Protein AF-A0A2P4Q8H6-F1 (afdb_monomer)

Solvent-accessible surface area (backbone atoms only — not comparable to full-atom values): 17369 Å² total; per-residue (Å²): 132,84,88,77,56,78,89,78,46,58,66,68,58,53,53,51,51,52,51,51,51,52,52,49,70,74,60,66,74,81,54,64,56,89,94,41,76,57,46,73,72,44,48,52,48,40,50,50,55,51,53,52,56,74,70,46,90,78,65,93,65,69,85,70,58,66,68,51,48,52,54,28,54,53,50,51,51,49,53,51,50,52,52,49,52,50,55,49,52,52,50,51,50,48,58,34,64,76,65,51,64,81,81,74,60,64,70,63,55,50,51,52,55,51,52,53,50,52,54,51,51,52,51,52,51,54,48,51,55,51,50,51,52,51,47,37,53,53,33,48,52,52,49,51,55,41,40,44,71,45,43,50,46,27,71,71,42,93,52,99,66,33,57,87,50,72,64,52,50,53,51,26,52,50,50,33,51,55,51,44,70,70,72,46,67,91,46,76,51,40,54,52,50,55,48,48,41,61,65,54,52,47,49,53,52,51,52,49,52,55,49,50,53,52,52,53,54,52,50,53,52,53,52,51,53,49,53,53,50,52,51,51,50,52,54,49,52,53,50,52,51,53,51,51,53,50,52,52,52,56,49,52,54,48,53,51,52,50,52,52,50,51,51,53,50,53,51,52,51,51,53,53,50,51,52,53,49,52,53,50,51,51,51,50,51,52,50,51,51,52,50,51,50,48,50,52,51,52,52,51,53,51,65,74,68,60,76,92,77,134

Radius of gyration: 62.54 Å; Cα contacts (8 Å, |Δi|>4): 92; chains: 1; bounding box: 122×70×199 Å

Nearest PDB structures (foldseek):
  7aal-assembly1_B  TM=2.137E-01  e=7.427E+00  Homo sapiens

InterPro domains:
  IPR027417 P-loop containing nucleoside triphosphate hydrolase [G3DSA:3.40.50.300] (1-59)

Sequence (310 aa):
MEEVKNDELDEDFVNEVENAIKSIFSQLPIKYIGSSTMQGISFVKFLENTVERMNSSEVSSLLSIPSEYESVIQFVAQEAIKESIEKYKERMNALINEGGKLPILWKKSSNFTEQLGKEMCKFKEELAVRNSKELTIYNENIAKELWIEYVEIGLYSNENNSFKNAEDLQYALKLFESNYNKSMKESPEADKIITSYKTNQYSAAIDYMARLGRINKELAKTMYTREVAHRKQLEASAREEALRIEIELWSREREEYEKNIEIKTLELQANIRQQKQLHHEEEKGSNKIKENLWVCIKNHIRKILSPCKH

Foldseek 3Di:
DDDDDPVNDDPVVSVVVVVVVVVCVVCVDFDDLVPHGQDPQLVVQLVVVVVVVVPDPPDDDPPPSVVSSVSSVVVVVVVVVVVVVVVVVVVVVVVCVVVDHDDDDPVSVVVVVVVVVVVVVVVVVVVVVVVLVVLLVQLLVLLVVLCVVQPVCQLPPPDPSHDPDPVSNVVSVVSSVVSSVVRHDDDPSNVVNVVCCVVPVSVVSVVSRVVVVVVVVVVVVVVVVVVVVVVVVVVVVVVVVVVVVVVVVVVVVVVVVVVVVVVVVVVVVVVVVVVVVVVVVVVVVVVVVVVVVVVVVVVVVVVVPDDDDD

pLDDT: mean 83.94, std 11.45, range [42.78, 97.25]

Organism: Rhizophagus irregularis (strain DAOM 181602 / DAOM 197198 / MUCL 43194) (NCBI:txid747089)

Mean predicted aligned error: 16.34 Å

Secondary structure (DSSP, 8-state):
-----GGGS-HHHHHHHHHHHHHHHHT-PPPEETTEE--HHHHHHHHHHHHHHHT-SS------SHHHHHHHHHHHHHHHHHHHHHHHHHHHHHHHHHT-SSPPPHHHHHHHHHHHHHHHHHHHHHHHHHHHHHHHHHHHHHHHHHHIIIIIHHHH-SSTTS--SHHHHHHHHHHHHHHHHHHS--SHHHHHHHHHIIIIIHHHHHHHHHHHHHHHHHHHHHHHHHHHHHHHHHHHHHHHHHHHHHHHHHHHHHHHHHHHHHHHHHHHHHHHHHHHHHHHHHHHHHHHHHHHHHHHHHHHHHHHSPPP--

Structure (mmCIF, N/CA/C/O backbone):
data_AF-A0A2P4Q8H6-F1
#
_entry.id   AF-A0A2P4Q8H6-F1
#
loop_
_atom_site.group_PDB
_atom_site.id
_atom_site.type_symbol
_atom_site.label_atom_id
_atom_site.label_alt_id
_atom_site.label_comp_id
_atom_site.label_asym_id
_atom_site.label_entity_id
_atom_site.label_seq_id
_atom_site.pdbx_PDB_ins_code
_atom_site.Cartn_x
_atom_site.Cartn_y
_atom_site.Cartn_z
_atom_site.occupancy
_atom_site.B_iso_or_equiv
_atom_site.auth_seq_id
_atom_site.auth_comp_id
_atom_site.auth_asym_id
_atom_site.auth_atom_id
_atom_site.pdbx_PDB_model_num
ATOM 1 N N . MET A 1 1 ? -10.685 49.144 37.163 1.00 54.31 1 MET A N 1
ATOM 2 C CA . MET A 1 1 ? -10.764 49.592 35.761 1.00 54.31 1 MET A CA 1
ATOM 3 C C . MET A 1 1 ? -12.047 50.370 35.642 1.00 54.31 1 MET A C 1
ATOM 5 O O . MET A 1 1 ? -13.057 49.873 36.126 1.00 54.31 1 MET A O 1
ATOM 9 N N . GLU A 1 2 ? -11.981 51.588 35.121 1.00 62.38 2 GLU A N 1
ATOM 10 C CA . GLU A 1 2 ? -13.184 52.341 34.771 1.00 62.38 2 GLU A CA 1
ATOM 11 C C . GLU A 1 2 ? -13.816 51.700 33.533 1.00 62.38 2 GLU A C 1
ATOM 13 O O . GLU A 1 2 ? -13.110 51.241 32.634 1.00 62.38 2 GLU A O 1
ATOM 18 N N . GLU A 1 3 ? -15.138 51.586 33.547 1.00 78.19 3 GLU A N 1
ATOM 19 C CA . GLU A 1 3 ? -15.920 51.044 32.443 1.00 78.19 3 GLU A CA 1
ATOM 20 C C . GLU A 1 3 ? -16.048 52.138 31.378 1.00 78.19 3 GLU A C 1
ATOM 22 O O . GLU A 1 3 ? -16.712 53.147 31.606 1.00 78.19 3 GLU A O 1
ATOM 27 N N . VAL A 1 4 ? -15.360 51.964 30.250 1.00 82.12 4 VAL A N 1
ATOM 28 C CA . VAL A 1 4 ? -15.461 52.858 29.088 1.00 82.12 4 VAL A CA 1
ATOM 29 C C . VAL A 1 4 ? -16.607 52.365 28.221 1.00 82.12 4 VAL A C 1
ATOM 31 O O . VAL A 1 4 ? -16.696 51.167 27.937 1.00 82.12 4 VAL A O 1
ATOM 34 N N . LYS A 1 5 ? -17.497 53.270 27.816 1.00 86.06 5 LYS A N 1
ATOM 35 C CA . LYS A 1 5 ? -18.637 52.892 26.980 1.00 86.06 5 LYS A CA 1
ATOM 36 C C . LYS A 1 5 ? -18.230 52.807 25.510 1.00 86.06 5 LYS A C 1
ATOM 38 O O . LYS A 1 5 ? -17.332 53.509 25.061 1.00 86.06 5 LYS A O 1
ATOM 43 N N . ASN A 1 6 ? -18.915 51.964 24.739 1.00 80.50 6 ASN A N 1
ATOM 44 C CA . ASN A 1 6 ? -18.592 51.755 23.323 1.00 80.50 6 ASN A CA 1
ATOM 45 C C . ASN A 1 6 ? -18.702 53.035 22.472 1.00 80.50 6 ASN A C 1
ATOM 47 O O . ASN A 1 6 ? -18.000 53.144 21.476 1.00 80.50 6 ASN A O 1
ATOM 51 N N . ASP A 1 7 ? -19.555 53.991 22.852 1.00 84.50 7 ASP A N 1
ATOM 52 C CA . ASP A 1 7 ? -19.716 55.301 22.199 1.00 84.50 7 ASP A CA 1
ATOM 53 C C . ASP A 1 7 ? -18.570 56.284 22.492 1.00 84.50 7 ASP A C 1
ATOM 55 O O . ASP A 1 7 ? -18.466 57.326 21.848 1.00 84.50 7 ASP A O 1
ATOM 59 N N . GLU A 1 8 ? -17.697 55.944 23.440 1.00 88.19 8 GLU A N 1
ATOM 60 C CA . GLU A 1 8 ? -16.480 56.688 23.777 1.00 88.19 8 GLU A CA 1
ATOM 61 C C . GLU A 1 8 ? -15.233 56.091 23.093 1.00 88.19 8 GLU A C 1
ATOM 63 O O . GLU A 1 8 ? -14.131 56.628 23.233 1.00 88.19 8 GLU A O 1
ATOM 68 N N . LEU A 1 9 ? -15.395 54.983 22.358 1.00 88.44 9 LEU A N 1
ATOM 69 C CA . LEU A 1 9 ? -14.341 54.315 21.597 1.00 88.44 9 LEU A CA 1
ATOM 70 C C . LEU A 1 9 ? -14.375 54.733 20.124 1.00 88.44 9 LEU A C 1
ATOM 72 O O . LEU A 1 9 ? -15.406 55.131 19.587 1.00 88.44 9 LEU A O 1
ATOM 76 N N . ASP A 1 10 ? -13.224 54.618 19.468 1.00 93.56 10 ASP A N 1
ATOM 77 C CA . ASP A 1 10 ? -13.098 54.847 18.032 1.00 93.56 10 ASP A CA 1
ATOM 78 C C . ASP A 1 10 ? -14.002 53.884 17.238 1.00 93.56 10 ASP A C 1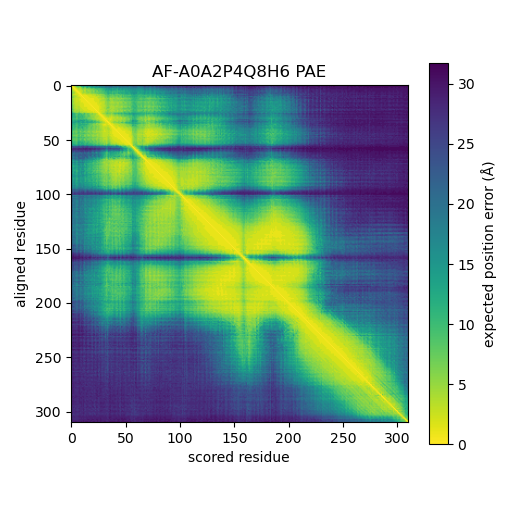
ATOM 80 O O . ASP A 1 10 ? -14.030 52.678 17.496 1.00 93.56 10 ASP A O 1
ATOM 84 N N . GLU A 1 11 ? -14.767 54.426 16.289 1.00 91.94 11 GLU A N 1
ATOM 85 C CA . GLU A 1 11 ? -15.770 53.667 15.535 1.00 91.94 11 GLU A CA 1
ATOM 86 C C . GLU A 1 11 ? -15.125 52.570 14.677 1.00 91.94 11 GLU A C 1
ATOM 88 O O . GLU A 1 11 ? -15.653 51.456 14.601 1.00 91.94 11 GLU A O 1
ATOM 93 N N . ASP A 1 12 ? -13.957 52.843 14.087 1.00 93.38 12 ASP A N 1
ATOM 94 C CA . ASP A 1 12 ? -13.220 51.855 13.299 1.00 93.38 12 ASP A CA 1
ATOM 95 C C . ASP A 1 12 ? -12.713 50.719 14.199 1.00 93.38 12 ASP A C 1
ATOM 97 O O . ASP A 1 12 ? -12.856 49.547 13.843 1.00 93.38 12 ASP A O 1
ATOM 101 N N . PHE A 1 13 ? -12.228 51.032 15.407 1.00 93.69 13 PHE A N 1
ATOM 102 C CA . PHE A 1 13 ? -11.865 50.024 16.410 1.00 93.69 13 PHE A CA 1
ATOM 103 C C . PHE A 1 13 ? -13.057 49.148 16.822 1.00 93.69 13 PHE A C 1
ATOM 105 O O . PHE A 1 13 ? -12.939 47.920 16.852 1.00 93.69 13 PHE A O 1
ATOM 112 N N . VAL A 1 14 ? -14.215 49.747 17.126 1.00 93.94 14 VAL A N 1
ATOM 113 C CA . VAL A 1 14 ? -15.426 48.994 17.503 1.00 93.94 14 VAL A CA 1
ATOM 114 C C . VAL A 1 14 ? -15.858 48.069 16.364 1.00 93.94 14 VAL A C 1
ATOM 116 O O . VAL A 1 14 ? -16.110 46.885 16.602 1.00 93.94 14 VAL A O 1
ATOM 119 N N . ASN A 1 15 ? -15.870 48.572 15.128 1.00 94.00 15 ASN A N 1
ATOM 120 C CA . ASN A 1 15 ? -16.211 47.789 13.943 1.00 94.00 15 ASN A CA 1
ATOM 121 C C . ASN A 1 15 ? -15.216 46.643 13.695 1.00 94.00 15 ASN A C 1
ATOM 123 O O . ASN A 1 15 ? -15.627 45.527 13.365 1.00 94.00 15 ASN A O 1
ATOM 127 N N . GLU A 1 16 ? -13.912 46.875 13.859 1.00 95.56 16 GLU A N 1
ATOM 128 C CA . GLU A 1 16 ? -12.884 45.844 13.690 1.00 95.56 16 GLU A CA 1
ATOM 129 C C . GLU A 1 16 ? -13.014 44.741 14.747 1.00 95.56 16 GLU A C 1
ATOM 131 O O . GLU A 1 16 ? -13.022 43.555 14.406 1.00 95.56 16 GLU A O 1
ATOM 136 N N . VAL A 1 17 ? -13.200 45.114 16.017 1.00 94.25 17 VAL A N 1
ATOM 137 C CA . VAL A 1 17 ? -13.412 44.161 17.114 1.00 94.25 17 VAL A CA 1
ATOM 138 C C . VAL A 1 17 ? -14.701 43.369 16.907 1.00 94.25 17 VAL A C 1
ATOM 140 O O . VAL A 1 17 ? -14.695 42.145 17.052 1.00 94.25 17 VAL A O 1
ATOM 143 N N . GLU A 1 18 ? -15.799 44.022 16.521 1.00 94.75 18 GLU A N 1
ATOM 144 C CA . GLU A 1 18 ? -17.066 43.343 16.241 1.00 94.75 18 GLU A CA 1
ATOM 145 C C . GLU A 1 18 ? -16.914 42.330 15.097 1.00 94.75 18 GLU A C 1
ATOM 147 O O . GLU A 1 18 ? -17.362 41.183 15.209 1.00 94.75 18 GLU A O 1
ATOM 152 N N . ASN A 1 19 ? -16.233 42.716 14.016 1.00 94.62 19 ASN A N 1
ATOM 153 C CA . ASN A 1 19 ? -15.959 41.830 12.888 1.00 94.62 19 ASN A CA 1
ATOM 154 C C . ASN A 1 19 ? -15.041 40.664 13.278 1.00 94.62 19 ASN A C 1
ATOM 156 O O . ASN A 1 19 ? -15.303 39.525 12.882 1.00 94.62 19 ASN A O 1
ATOM 160 N N . ALA A 1 20 ? -14.011 40.907 14.090 1.00 93.62 20 ALA A N 1
ATOM 161 C CA . ALA A 1 20 ? -13.124 39.865 14.598 1.00 93.62 20 ALA A CA 1
ATOM 162 C C . ALA A 1 20 ? -13.879 38.858 15.481 1.00 93.62 20 ALA A C 1
ATOM 164 O O . ALA A 1 20 ? -13.743 37.648 15.294 1.00 93.62 20 ALA A O 1
ATOM 165 N N . ILE A 1 21 ? -14.735 39.337 16.389 1.00 93.88 21 ILE A N 1
ATOM 166 C CA . ILE A 1 21 ? -15.590 38.494 17.234 1.00 93.88 21 ILE A CA 1
ATOM 167 C C . ILE A 1 21 ? -16.529 37.656 16.362 1.00 93.88 21 ILE A C 1
ATOM 169 O O . ILE A 1 21 ? -16.551 36.431 16.494 1.00 93.88 21 ILE A O 1
ATOM 173 N N . LYS A 1 22 ? -17.260 38.277 15.426 1.00 94.56 22 LYS A N 1
ATOM 174 C CA . LYS A 1 22 ? -18.143 37.555 14.492 1.00 94.56 22 LYS A CA 1
ATOM 175 C C . LYS A 1 22 ? -17.381 36.487 13.712 1.00 94.56 22 LYS A C 1
ATOM 177 O O . LYS A 1 22 ? -17.866 35.364 13.597 1.00 94.56 22 LYS A O 1
ATOM 182 N N . SER A 1 23 ? -16.183 36.815 13.231 1.00 92.00 23 SER A N 1
ATOM 183 C CA . SER A 1 23 ? -15.308 35.881 12.523 1.00 92.00 23 SER A CA 1
ATOM 184 C C . SER A 1 23 ? -14.960 34.668 13.394 1.00 92.00 23 SER A C 1
ATOM 186 O O . SER A 1 23 ? -15.232 33.535 12.994 1.00 92.00 23 SER A O 1
ATOM 188 N N . ILE A 1 24 ? -14.489 34.887 14.628 1.00 90.19 24 ILE A N 1
ATOM 189 C CA . ILE A 1 24 ? -14.156 33.812 15.577 1.00 90.19 24 ILE A CA 1
ATOM 190 C C . ILE A 1 24 ? -15.379 32.934 15.863 1.00 90.19 24 ILE A C 1
ATOM 192 O O . ILE A 1 24 ? -15.302 31.715 15.719 1.00 90.19 24 ILE A O 1
ATOM 196 N N . PHE A 1 25 ? -16.519 33.534 16.224 1.00 90.31 25 PHE A N 1
ATOM 197 C CA . PHE A 1 25 ? -17.734 32.786 16.563 1.00 90.31 25 PHE A CA 1
ATOM 198 C C . PHE A 1 25 ? -18.336 32.041 15.365 1.00 90.31 25 PHE A C 1
ATOM 200 O O . PHE A 1 25 ? -18.935 30.983 15.554 1.00 90.31 25 PHE A O 1
ATOM 207 N N . SER A 1 26 ? -18.141 32.537 14.138 1.00 90.88 26 SER A N 1
ATOM 208 C CA . SER A 1 26 ? -18.594 31.856 12.918 1.00 90.88 26 SER A CA 1
ATOM 209 C C . SER A 1 26 ? -17.797 30.588 12.589 1.00 90.88 26 SER A C 1
ATOM 211 O O . SER A 1 26 ? -18.297 29.729 11.865 1.00 90.88 26 SER A O 1
ATOM 213 N N . GLN A 1 27 ? -16.579 30.453 13.126 1.00 83.69 27 GLN A N 1
ATOM 214 C CA . GLN A 1 27 ? -15.647 29.372 12.792 1.00 83.69 27 GLN A CA 1
ATOM 215 C C . GLN A 1 27 ? -15.090 28.636 14.014 1.00 83.69 27 GLN A C 1
ATOM 217 O O . GLN A 1 27 ? -14.063 27.979 13.880 1.00 83.69 27 GLN A O 1
ATOM 222 N N . LEU A 1 28 ? -15.737 28.720 15.185 1.00 82.19 28 LEU A N 1
ATOM 223 C CA . LEU A 1 28 ? -15.250 28.121 16.435 1.00 82.19 28 LEU A CA 1
ATOM 224 C C . LEU A 1 28 ? -14.861 26.645 16.233 1.00 82.19 28 LEU A C 1
ATOM 226 O O . LEU A 1 28 ? -15.740 25.778 16.151 1.00 82.19 28 LEU A O 1
ATOM 230 N N . PRO A 1 29 ? -13.555 26.331 16.151 1.00 80.06 29 PRO A N 1
ATOM 231 C CA . PRO A 1 29 ? -13.132 24.976 15.888 1.00 80.06 29 PRO A CA 1
ATOM 232 C C . PRO A 1 29 ? -13.382 24.159 17.149 1.00 80.06 29 PRO A C 1
ATOM 234 O O . PRO A 1 29 ? -12.934 24.506 18.245 1.00 80.06 29 PRO A O 1
ATOM 237 N N . ILE A 1 30 ? -14.101 23.051 16.995 1.00 81.00 30 ILE A N 1
ATOM 238 C CA . ILE A 1 30 ? -14.268 22.088 18.079 1.00 81.00 30 ILE A CA 1
ATOM 239 C C . ILE A 1 30 ? -12.875 21.584 18.474 1.00 81.00 30 ILE A C 1
ATOM 241 O O . ILE A 1 30 ? -12.044 21.276 17.617 1.00 81.00 30 ILE A O 1
ATOM 245 N N . LYS A 1 31 ? -12.597 21.509 19.778 1.00 81.25 31 LYS A N 1
ATOM 246 C CA . LYS A 1 31 ? -11.337 20.947 20.266 1.00 81.25 31 LYS A CA 1
ATOM 247 C C . LYS A 1 31 ? -11.430 19.425 20.271 1.00 81.25 31 LYS A C 1
ATOM 249 O O . LYS A 1 31 ? -12.427 18.868 20.726 1.00 81.25 31 LYS A O 1
ATOM 254 N N . TYR A 1 32 ? -10.380 18.757 19.805 1.00 75.19 32 TYR A N 1
ATOM 255 C CA . TYR A 1 32 ? -10.317 17.298 19.733 1.00 75.19 32 TYR A CA 1
ATOM 256 C C . TYR A 1 32 ? -9.130 16.742 20.524 1.00 75.19 32 TYR A C 1
ATOM 258 O O . TYR A 1 32 ? -8.097 17.401 20.668 1.00 75.19 32 TYR A O 1
ATOM 266 N N . ILE A 1 33 ? -9.303 15.517 21.019 1.00 68.88 33 ILE A N 1
ATOM 267 C CA . ILE A 1 33 ? -8.259 14.613 21.502 1.00 68.88 33 ILE A CA 1
ATOM 268 C C . ILE A 1 33 ? -8.252 13.409 20.564 1.00 68.88 33 ILE A C 1
ATOM 270 O O . ILE A 1 33 ? -9.182 12.600 20.586 1.00 68.88 33 ILE A O 1
ATOM 274 N N . GLY A 1 34 ? -7.235 13.300 19.709 1.00 66.38 34 GLY A N 1
ATOM 275 C CA . GLY A 1 34 ? -7.258 12.320 18.622 1.00 66.38 34 GLY A CA 1
ATOM 276 C C . GLY A 1 34 ? -8.483 12.536 17.725 1.00 66.38 34 GLY A C 1
ATOM 277 O O . GLY A 1 34 ? -8.672 13.627 17.196 1.00 66.38 34 GLY A O 1
ATOM 278 N N . SER A 1 35 ? -9.330 11.514 17.584 1.00 60.44 35 SER A N 1
ATOM 279 C CA . SER A 1 35 ? -10.584 11.568 16.815 1.00 60.44 35 SER A CA 1
ATOM 280 C C . SER A 1 35 ? -11.823 11.947 17.641 1.00 60.44 35 SER A C 1
ATOM 282 O O . SER A 1 35 ? -12.918 12.048 17.089 1.00 60.44 35 SER A O 1
ATOM 284 N N . SER A 1 36 ? -11.680 12.168 18.951 1.00 63.72 36 SER A N 1
ATOM 285 C CA . SER A 1 36 ? -12.801 12.425 19.860 1.00 63.72 36 SER A CA 1
ATOM 286 C C . SER A 1 36 ? -12.910 13.900 20.221 1.00 63.72 36 SER A C 1
ATOM 288 O O . SER A 1 36 ? -11.913 14.559 20.512 1.00 63.72 36 SER A O 1
ATOM 290 N N . THR A 1 37 ? -14.132 14.428 20.248 1.00 76.44 37 THR A N 1
ATOM 291 C CA . THR A 1 37 ? -14.398 15.788 20.726 1.00 76.44 37 THR A CA 1
ATOM 292 C C . THR A 1 37 ? -14.070 15.916 22.213 1.00 76.44 37 THR A C 1
ATOM 294 O O . THR A 1 37 ? -14.524 15.118 23.033 1.00 76.44 37 THR A O 1
ATOM 297 N N . MET A 1 38 ? -13.305 16.945 22.568 1.00 81.38 38 MET A N 1
ATOM 298 C CA . MET A 1 38 ? -12.945 17.263 23.944 1.00 81.38 38 MET A CA 1
ATOM 299 C C . MET A 1 38 ? -14.127 17.947 24.640 1.00 81.38 38 MET A C 1
ATOM 301 O O . MET A 1 38 ? -14.495 19.076 24.320 1.00 81.38 38 MET A O 1
ATOM 305 N N . GLN A 1 39 ? -14.731 17.253 25.59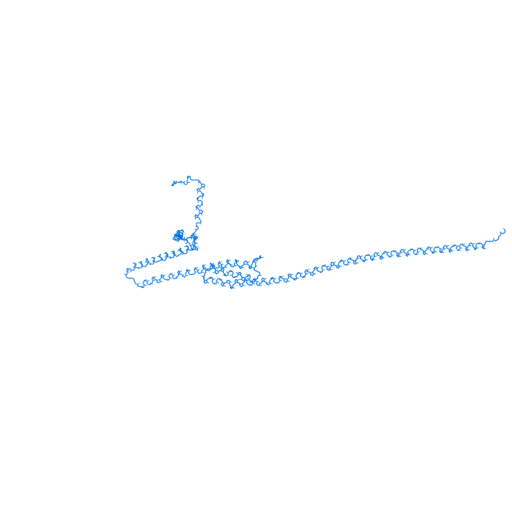9 1.00 83.69 39 GLN A N 1
ATOM 306 C CA . GLN A 1 39 ? -15.774 17.793 26.473 1.00 83.69 39 GLN A CA 1
ATOM 307 C C . GLN A 1 39 ? -15.169 18.538 27.672 1.00 83.69 39 GLN A C 1
ATOM 309 O O . GLN A 1 39 ? -14.009 18.314 28.022 1.00 83.69 39 GLN A O 1
ATOM 314 N N . GLY A 1 40 ? -15.960 19.372 28.358 1.00 85.81 40 GLY A N 1
ATOM 315 C CA . GLY A 1 40 ? -15.491 20.168 29.503 1.00 85.81 40 GLY A CA 1
ATOM 316 C C . GLY A 1 40 ? -14.780 19.339 30.581 1.00 85.81 40 GLY A C 1
ATOM 317 O O . GLY A 1 40 ? -13.688 19.701 31.004 1.00 85.81 40 GLY A O 1
ATOM 318 N N . ILE A 1 41 ? -15.327 18.172 30.939 1.00 83.00 41 ILE A N 1
ATOM 319 C CA . ILE A 1 41 ? -14.720 17.262 31.926 1.00 83.00 41 ILE A CA 1
ATOM 320 C C . ILE A 1 41 ? -13.358 16.712 31.469 1.00 83.00 41 ILE A C 1
ATOM 322 O O . ILE A 1 41 ? -12.410 16.650 32.248 1.00 83.00 41 ILE A O 1
ATOM 326 N N . SER A 1 42 ? -13.228 16.387 30.180 1.00 83.38 42 SER A N 1
ATOM 327 C CA . SER A 1 42 ? -11.966 15.922 29.597 1.00 83.38 42 SER A CA 1
ATOM 328 C C . SER A 1 42 ? -10.924 17.042 29.499 1.00 83.38 42 SER A C 1
ATOM 330 O O . SER A 1 42 ? -9.738 16.795 29.697 1.00 83.38 42 SER A O 1
ATOM 332 N N . PHE A 1 43 ? -11.363 18.283 29.262 1.00 86.56 43 PHE A N 1
ATOM 333 C CA . PHE A 1 43 ? -10.490 19.454 29.230 1.00 86.56 43 PHE A CA 1
ATOM 334 C C . PHE A 1 43 ? -9.958 19.810 30.621 1.00 86.56 43 PHE A C 1
ATOM 336 O O . PHE A 1 43 ? -8.766 20.065 30.761 1.00 86.56 43 PHE A O 1
ATOM 343 N N . VAL A 1 44 ? -10.806 19.765 31.655 1.00 88.12 44 VAL A N 1
ATOM 344 C CA . VAL A 1 44 ? -10.373 19.971 33.047 1.00 88.12 44 VAL A CA 1
ATOM 345 C C . VAL A 1 44 ? -9.295 18.957 33.414 1.00 88.12 44 VAL A C 1
ATOM 347 O O . VAL A 1 44 ? -8.218 19.354 33.851 1.00 88.12 44 VAL A O 1
ATOM 350 N N . LYS A 1 45 ? -9.523 17.667 33.131 1.00 87.25 45 LYS A N 1
ATOM 351 C CA . LYS A 1 45 ? -8.520 16.638 33.423 1.00 87.25 45 LYS A CA 1
ATOM 352 C C . LYS A 1 45 ? -7.217 16.840 32.645 1.00 87.25 45 LYS A C 1
ATOM 354 O O . LYS A 1 45 ? -6.129 16.634 33.178 1.00 87.25 45 LYS A O 1
ATOM 359 N N . PHE A 1 46 ? -7.315 17.266 31.388 1.00 85.62 46 PHE A N 1
ATOM 360 C CA . PHE A 1 46 ? -6.147 17.608 30.581 1.00 85.62 46 PHE A CA 1
ATOM 361 C C . PHE A 1 46 ? -5.329 18.749 31.210 1.00 85.62 46 PHE A C 1
ATOM 363 O O . PHE A 1 46 ? -4.101 18.654 31.283 1.00 85.62 46 PHE A O 1
ATOM 370 N N . LEU A 1 47 ? -5.994 19.807 31.689 1.00 87.25 47 LEU A N 1
ATOM 371 C CA . LEU A 1 47 ? -5.340 20.931 32.363 1.00 87.25 47 LEU A CA 1
ATOM 372 C C . LEU A 1 47 ? -4.687 20.508 33.679 1.00 87.25 47 LEU A C 1
ATOM 374 O O . LEU A 1 47 ? -3.536 20.868 33.908 1.00 87.25 47 LEU A O 1
ATOM 378 N N . GLU A 1 48 ? -5.373 19.715 34.504 1.00 87.38 48 GLU A N 1
ATOM 379 C CA . GLU A 1 48 ? -4.814 19.171 35.749 1.00 87.38 48 GLU A CA 1
ATOM 380 C C . GLU A 1 48 ? -3.512 18.412 35.484 1.00 87.38 48 GLU A C 1
ATOM 382 O O . GLU A 1 48 ? -2.474 18.755 36.043 1.00 87.38 48 GLU A O 1
ATOM 387 N N . ASN A 1 49 ? -3.538 17.454 34.551 1.00 83.88 49 ASN A N 1
ATOM 388 C CA . ASN A 1 49 ? -2.364 16.655 34.197 1.00 83.88 49 ASN A CA 1
ATOM 389 C C . ASN A 1 49 ? -1.207 17.528 33.675 1.00 83.88 49 ASN A C 1
ATOM 391 O O . ASN A 1 49 ? -0.039 17.276 33.974 1.00 83.88 49 ASN A O 1
ATOM 395 N N . THR A 1 50 ? -1.534 18.556 32.885 1.00 81.94 50 THR A N 1
ATOM 396 C CA . THR A 1 50 ? -0.561 19.510 32.334 1.00 81.94 50 THR A CA 1
ATOM 397 C C . THR A 1 50 ? 0.115 20.300 33.456 1.00 81.94 50 THR A C 1
ATOM 399 O O . THR A 1 50 ? 1.343 20.370 33.510 1.00 81.94 50 THR A O 1
ATOM 402 N N . VAL A 1 51 ? -0.676 20.861 34.373 1.00 84.44 51 VAL A N 1
ATOM 403 C CA . VAL A 1 51 ? -0.188 21.676 35.494 1.00 84.44 51 VAL A CA 1
ATOM 404 C C . VAL A 1 51 ? 0.601 20.830 36.495 1.00 84.44 51 VAL A C 1
ATOM 406 O O . VAL A 1 51 ? 1.659 21.260 36.949 1.00 84.44 51 VAL A O 1
ATOM 409 N N . GLU A 1 52 ? 0.142 19.620 36.820 1.00 83.25 52 GLU A N 1
ATOM 410 C CA . GLU A 1 52 ? 0.868 18.686 37.692 1.00 83.25 52 GLU A CA 1
ATOM 411 C C . GLU A 1 52 ? 2.255 18.362 37.135 1.00 83.25 52 GLU A C 1
ATOM 413 O O . GLU A 1 52 ? 3.249 18.427 37.859 1.00 83.25 52 GLU A O 1
ATOM 418 N N . ARG A 1 53 ? 2.343 18.079 35.829 1.00 76.88 53 ARG A N 1
ATOM 419 C CA . ARG A 1 53 ? 3.612 17.763 35.170 1.00 76.88 53 ARG A CA 1
ATOM 420 C C . ARG A 1 53 ? 4.559 18.958 35.138 1.00 76.88 53 ARG A C 1
ATOM 422 O O . ARG A 1 53 ? 5.732 18.793 35.463 1.00 76.88 53 ARG A O 1
ATOM 429 N N . MET A 1 54 ? 4.051 20.153 34.822 1.00 79.31 54 MET A N 1
ATOM 430 C CA . MET A 1 54 ? 4.831 21.399 34.883 1.00 79.31 54 MET A CA 1
ATOM 431 C C . MET A 1 54 ? 5.427 21.653 36.274 1.00 79.31 54 MET A C 1
ATOM 433 O O . MET A 1 54 ? 6.504 22.233 36.376 1.00 79.31 54 MET A O 1
ATOM 437 N N . ASN A 1 55 ? 4.742 21.211 37.331 1.00 81.69 55 ASN A N 1
ATOM 438 C CA . ASN A 1 55 ? 5.166 21.397 38.717 1.00 81.69 55 ASN A CA 1
ATOM 439 C C . ASN A 1 55 ? 5.987 20.221 39.285 1.00 81.69 55 ASN A C 1
ATOM 441 O O . ASN A 1 55 ? 6.412 20.284 40.439 1.00 81.69 55 ASN A O 1
ATOM 445 N N . SER A 1 56 ? 6.221 19.152 38.517 1.00 75.56 56 SER A N 1
ATOM 446 C CA . SER A 1 56 ? 7.018 18.003 38.965 1.00 75.56 56 SER A CA 1
ATOM 447 C C . SER A 1 56 ? 8.527 18.261 38.811 1.00 75.56 56 SER A C 1
ATOM 449 O O . SER A 1 56 ? 8.988 18.786 37.801 1.00 75.56 56 SER A O 1
ATOM 451 N N . SER A 1 57 ? 9.318 17.922 39.838 1.00 61.00 57 SER A N 1
ATOM 452 C CA . SER A 1 57 ? 10.760 18.230 39.917 1.00 61.00 57 SER A CA 1
ATOM 453 C C . SER A 1 57 ? 11.653 17.345 39.038 1.00 61.00 57 SER A C 1
ATOM 455 O O . SER A 1 57 ? 12.858 17.584 38.945 1.00 61.00 57 SER A O 1
ATOM 457 N N . GLU A 1 58 ? 11.095 16.317 38.401 1.00 60.25 58 GLU A N 1
ATOM 458 C CA . GLU A 1 58 ? 11.805 15.482 37.434 1.00 60.25 58 GLU A CA 1
ATOM 459 C C . GLU A 1 58 ? 11.790 16.150 36.054 1.00 60.25 58 GLU A C 1
ATOM 461 O O . GLU A 1 58 ? 10.917 15.916 35.228 1.00 60.25 58 GLU A O 1
ATOM 466 N N . VAL A 1 59 ? 12.791 17.013 35.849 1.00 52.78 59 VAL A N 1
ATOM 467 C CA . VAL A 1 59 ? 13.404 17.390 34.565 1.00 52.78 59 VAL A CA 1
ATOM 468 C C . VAL A 1 59 ? 12.425 17.525 33.400 1.00 52.78 59 VAL A C 1
ATOM 470 O O . VAL A 1 59 ? 12.146 16.528 32.749 1.00 52.78 59 VAL A O 1
ATOM 473 N N . SER A 1 60 ? 12.038 18.767 33.071 1.00 51.78 60 SER A N 1
ATOM 474 C CA . SER A 1 60 ? 12.006 19.348 31.707 1.00 51.78 60 SER A CA 1
ATOM 475 C C . SER A 1 60 ? 11.608 18.417 30.543 1.00 51.78 60 SER A C 1
ATOM 477 O O . SER A 1 60 ? 12.093 18.573 29.418 1.00 51.78 60 SER A O 1
ATOM 479 N N . SER A 1 61 ? 10.745 17.440 30.786 1.00 54.72 61 SER A N 1
ATOM 480 C CA . SER A 1 61 ? 10.219 16.565 29.763 1.00 54.72 61 SER A CA 1
ATOM 481 C C . SER A 1 61 ? 9.131 17.385 29.106 1.00 54.72 61 SER A C 1
ATOM 483 O O . SER A 1 61 ? 8.155 17.787 29.739 1.00 54.72 61 SER A O 1
ATOM 485 N N . LEU A 1 62 ? 9.392 17.753 27.853 1.00 60.19 62 LEU A N 1
ATOM 486 C CA . LEU A 1 62 ? 8.425 18.380 26.964 1.00 60.19 62 LEU A CA 1
ATOM 487 C C . LEU A 1 62 ? 7.052 17.759 27.234 1.00 60.19 62 LEU A C 1
ATOM 489 O O . LEU A 1 62 ? 6.942 16.531 27.218 1.00 60.19 62 LEU A O 1
ATOM 493 N N . LEU A 1 63 ? 6.046 18.598 27.520 1.00 61.50 63 LEU A N 1
ATOM 494 C CA . LEU A 1 63 ? 4.647 18.172 27.611 1.00 61.50 63 LEU A CA 1
ATOM 495 C C . LEU A 1 63 ? 4.392 17.191 26.481 1.00 61.50 63 LEU A C 1
ATOM 497 O O . LEU A 1 63 ? 4.548 17.548 25.310 1.00 61.50 63 LEU A O 1
ATOM 501 N N . SER A 1 64 ? 4.102 15.942 26.832 1.00 60.56 64 SER A N 1
ATOM 502 C CA . SER A 1 64 ? 4.137 14.910 25.820 1.00 60.56 64 SER A CA 1
ATOM 503 C C . SER A 1 64 ? 2.945 15.045 24.905 1.00 60.56 64 SER A C 1
ATOM 505 O O . SER A 1 64 ? 3.172 14.832 23.749 1.00 60.56 64 SER A O 1
ATOM 507 N N . ILE A 1 65 ? 1.755 15.482 25.295 1.00 63.56 65 ILE A N 1
ATOM 508 C CA . ILE A 1 65 ? 0.509 15.413 24.509 1.00 63.56 65 ILE A CA 1
ATOM 509 C C . ILE A 1 65 ? -0.072 13.974 24.425 1.00 63.56 65 ILE A C 1
ATOM 511 O O . ILE A 1 65 ? -1.123 13.783 25.041 1.00 63.56 65 ILE A O 1
ATOM 515 N N . PRO A 1 66 ? 0.516 12.925 23.788 1.00 60.72 66 PRO A N 1
ATOM 516 C CA . PRO A 1 66 ? -0.074 11.582 23.803 1.00 60.72 66 PRO A CA 1
ATOM 517 C C . PRO A 1 66 ? -0.253 10.960 25.192 1.00 60.72 66 PRO A C 1
ATOM 519 O O . PRO A 1 66 ? -1.287 10.342 25.436 1.00 60.72 66 PRO A O 1
ATOM 522 N N . SER A 1 67 ? 0.696 11.127 26.122 1.00 62.94 67 SER A N 1
ATOM 523 C CA . SER A 1 67 ? 0.560 10.526 27.464 1.00 62.94 67 SER A CA 1
ATOM 524 C C . SER A 1 67 ? -0.553 11.176 28.298 1.00 62.94 67 SER A C 1
ATOM 526 O O . SER A 1 67 ? -1.229 10.523 29.090 1.00 62.94 67 SER A O 1
ATOM 528 N N . GLU A 1 68 ? -0.765 12.474 28.095 1.00 66.75 68 GLU A N 1
ATOM 529 C CA . GLU A 1 68 ? -1.786 13.272 28.757 1.00 66.75 68 GLU A CA 1
ATOM 530 C C . GLU A 1 68 ? -3.165 12.895 28.218 1.00 66.75 68 GLU A C 1
ATOM 532 O O . GLU A 1 68 ? -4.122 12.813 28.986 1.00 66.75 68 GLU A O 1
ATOM 537 N N . TYR A 1 69 ? -3.257 12.589 26.922 1.00 74.62 69 TYR A N 1
ATOM 538 C CA . TYR A 1 69 ? -4.481 12.106 26.296 1.00 74.62 69 TYR A CA 1
ATOM 539 C C . TYR A 1 69 ? -4.890 10.709 26.752 1.00 74.62 69 TYR A C 1
ATOM 541 O O . TYR A 1 69 ? -6.074 10.500 27.002 1.00 74.62 69 TYR A O 1
ATOM 549 N N . GLU A 1 70 ? -3.946 9.788 26.942 1.00 76.50 70 GLU A N 1
ATOM 550 C CA . GLU A 1 70 ? -4.254 8.457 27.482 1.00 76.50 70 GLU A CA 1
ATOM 551 C C . GLU A 1 70 ? -4.885 8.554 28.883 1.00 76.50 70 GLU A C 1
ATOM 553 O O . GLU A 1 70 ? -5.935 7.969 29.149 1.00 76.50 70 GLU A O 1
ATOM 558 N N . SER A 1 71 ? -4.306 9.383 29.759 1.00 81.12 71 SER A N 1
ATOM 559 C CA . SER A 1 71 ? -4.853 9.638 31.099 1.00 81.12 71 SER A CA 1
ATOM 560 C C . SER A 1 71 ? -6.259 10.254 31.052 1.00 81.12 71 SER A C 1
ATOM 562 O O . SER A 1 71 ? -7.147 9.851 31.806 1.00 81.12 71 SER A O 1
ATOM 564 N N . VAL A 1 72 ? -6.505 11.187 30.125 1.00 83.44 72 VAL A N 1
ATOM 565 C CA . VAL A 1 72 ? -7.836 11.785 29.933 1.00 83.44 72 VAL A CA 1
ATOM 566 C C . VAL A 1 72 ? -8.854 10.750 29.452 1.00 83.44 72 VAL A C 1
ATOM 568 O O . VAL A 1 72 ? -9.974 10.727 29.960 1.00 83.44 72 VAL A O 1
ATOM 571 N N . ILE A 1 73 ? -8.482 9.873 28.515 1.00 80.50 73 ILE A N 1
ATOM 572 C CA . ILE A 1 73 ? -9.357 8.799 28.018 1.00 80.50 73 ILE A CA 1
ATOM 573 C C . ILE A 1 73 ? -9.754 7.865 29.167 1.00 80.50 73 ILE A C 1
ATOM 575 O O . ILE A 1 73 ? -10.939 7.573 29.341 1.00 80.50 73 ILE A O 1
ATOM 579 N N . GLN A 1 74 ? -8.786 7.443 29.982 1.00 83.25 74 GLN A N 1
ATOM 580 C CA . GLN A 1 74 ? -9.039 6.575 31.134 1.00 83.25 74 GLN A CA 1
ATOM 581 C C . GLN A 1 74 ? -9.947 7.246 32.168 1.00 83.25 74 GLN A C 1
ATOM 583 O O . GLN A 1 74 ? -10.891 6.621 32.651 1.00 83.25 74 GLN A O 1
ATOM 588 N N . PHE A 1 75 ? -9.715 8.524 32.467 1.00 85.81 75 PHE A N 1
ATOM 589 C CA . PHE A 1 75 ? -10.551 9.288 33.389 1.00 85.81 75 PHE A CA 1
ATOM 590 C C . PHE A 1 75 ? -11.998 9.419 32.896 1.00 85.81 75 PHE A C 1
ATOM 592 O O . PHE A 1 75 ? -12.934 9.131 33.639 1.00 85.81 75 PHE A O 1
ATOM 599 N N . VAL A 1 76 ? -12.198 9.789 31.627 1.00 83.75 76 VAL A N 1
ATOM 600 C CA . VAL A 1 76 ? -13.541 9.896 31.033 1.00 83.75 76 VAL A CA 1
ATOM 601 C C . VAL A 1 76 ? -14.260 8.545 31.066 1.00 83.75 76 VAL A C 1
ATOM 603 O O . VAL A 1 76 ? -15.445 8.489 31.393 1.00 83.75 76 VAL A O 1
ATOM 606 N N . ALA A 1 77 ? -13.551 7.448 30.785 1.00 84.81 77 ALA A N 1
ATOM 607 C CA . ALA A 1 77 ? -14.117 6.106 30.883 1.00 84.81 77 ALA A CA 1
ATOM 608 C C . ALA A 1 77 ? -14.540 5.760 32.322 1.00 84.81 77 ALA A C 1
ATOM 610 O O . ALA A 1 77 ? -15.620 5.205 32.528 1.00 84.81 77 ALA A O 1
ATOM 611 N N . GLN A 1 78 ? -13.729 6.114 33.323 1.00 87.81 78 GLN A N 1
ATOM 612 C CA . GLN A 1 78 ? -14.054 5.892 34.735 1.00 87.81 78 GLN A CA 1
ATOM 613 C C . GLN A 1 78 ? -15.281 6.693 35.185 1.00 87.81 78 GLN A C 1
ATOM 615 O O . GLN A 1 78 ? -16.172 6.129 35.824 1.00 87.81 78 GLN A O 1
ATOM 620 N N . GLU A 1 79 ? -15.372 7.971 34.818 1.00 86.56 79 GLU A N 1
ATOM 621 C CA . GLU A 1 79 ? -16.538 8.795 35.154 1.00 86.56 79 GLU A CA 1
ATOM 622 C C . GLU A 1 79 ? -17.809 8.284 34.457 1.00 86.56 79 GLU A C 1
ATOM 624 O O . GLU A 1 79 ? -18.858 8.191 35.094 1.00 86.56 79 GLU A O 1
ATOM 629 N N . ALA A 1 80 ? -17.716 7.823 33.205 1.00 85.88 80 ALA A N 1
ATOM 630 C CA . ALA A 1 80 ? -18.844 7.196 32.512 1.00 85.88 80 ALA A CA 1
ATOM 631 C C . ALA A 1 80 ? -19.303 5.887 33.186 1.00 85.88 80 ALA A C 1
ATOM 633 O O . ALA A 1 80 ? -20.506 5.621 33.286 1.00 85.88 80 ALA A O 1
ATOM 634 N N . ILE A 1 81 ? -18.368 5.066 33.684 1.00 89.06 81 ILE A N 1
ATOM 635 C CA . ILE A 1 81 ? -18.687 3.854 34.458 1.00 89.06 81 ILE A CA 1
ATOM 636 C C . ILE A 1 81 ? -19.412 4.230 35.752 1.00 89.06 81 ILE A C 1
ATOM 638 O O . ILE A 1 81 ? -20.441 3.637 36.078 1.00 89.06 81 ILE A O 1
ATOM 642 N N . LYS A 1 82 ? -18.907 5.230 36.475 1.00 91.06 82 LYS A N 1
ATOM 643 C CA . LYS A 1 82 ? -19.503 5.715 37.723 1.00 91.06 82 LYS A CA 1
ATOM 644 C C . LYS A 1 82 ? -20.919 6.248 37.505 1.00 91.06 82 LYS A C 1
ATOM 646 O O . LYS A 1 82 ? -21.830 5.843 38.224 1.00 91.06 82 LYS A O 1
ATOM 651 N N . GLU A 1 83 ? -21.125 7.074 36.481 1.00 89.38 83 GLU A N 1
ATOM 652 C CA . GLU A 1 83 ? -22.452 7.570 36.100 1.00 89.38 83 GLU A CA 1
ATOM 653 C C . GLU A 1 83 ? -23.401 6.414 35.743 1.00 89.38 83 GLU A C 1
ATOM 655 O O . GLU A 1 83 ? -24.559 6.392 36.164 1.00 89.38 83 GLU A O 1
ATOM 660 N N . SER A 1 84 ? -22.907 5.409 35.016 1.00 86.62 84 SER A N 1
ATOM 661 C CA . SER A 1 84 ? -23.694 4.226 34.646 1.00 86.62 84 SER A CA 1
ATOM 662 C C . SER A 1 84 ? -24.105 3.394 35.865 1.00 86.62 84 SER A C 1
ATOM 664 O O . SER A 1 84 ? -25.240 2.917 35.930 1.00 86.62 84 SER A O 1
ATOM 666 N N . ILE A 1 85 ? -23.215 3.245 36.853 1.00 89.94 85 ILE A N 1
ATOM 667 C CA . ILE A 1 85 ? -23.512 2.569 38.124 1.00 89.94 85 ILE A CA 1
ATOM 668 C C . ILE A 1 85 ? -24.594 3.326 38.900 1.00 89.94 85 ILE A C 1
ATOM 670 O O . ILE A 1 85 ? -25.516 2.694 39.419 1.00 89.94 85 ILE A O 1
ATOM 674 N N . GLU A 1 86 ? -24.520 4.656 38.973 1.00 91.44 86 GLU A N 1
ATOM 675 C CA . GLU A 1 86 ? -25.551 5.453 39.650 1.00 91.44 86 GLU A CA 1
ATOM 676 C C . GLU A 1 86 ? -26.906 5.341 38.944 1.00 91.44 86 GLU A C 1
ATOM 678 O O . GLU A 1 86 ? -27.898 5.007 39.591 1.00 91.44 86 GLU A O 1
ATOM 683 N N . LYS A 1 87 ? -26.952 5.445 37.610 1.00 88.06 87 LYS A N 1
ATOM 684 C CA . LYS A 1 87 ? -28.189 5.214 36.838 1.00 88.06 87 LYS A CA 1
ATOM 685 C C . LYS A 1 87 ? -28.779 3.822 37.074 1.00 88.06 87 LYS A C 1
ATOM 687 O O . LYS A 1 87 ? -29.999 3.665 37.160 1.00 88.06 87 LYS A O 1
ATOM 692 N N . TYR A 1 88 ? -27.933 2.796 37.190 1.00 87.31 88 TYR A N 1
ATOM 693 C CA . TYR A 1 88 ? -28.379 1.444 37.529 1.00 87.31 88 TYR A CA 1
ATOM 694 C C . TYR A 1 88 ? -29.013 1.391 38.925 1.00 87.31 88 TYR A C 1
ATOM 696 O O . TYR A 1 88 ? -30.108 0.844 39.077 1.00 87.31 88 TYR A O 1
ATOM 704 N N . LYS A 1 89 ? -28.360 1.982 39.937 1.00 88.25 89 LYS A N 1
ATOM 705 C CA . LYS A 1 89 ? -28.894 2.064 41.306 1.00 88.25 89 LYS A CA 1
ATOM 706 C C . LYS A 1 89 ? -30.225 2.806 41.341 1.00 88.25 89 LYS A C 1
ATOM 708 O O . LYS A 1 89 ? -31.165 2.311 41.953 1.00 88.25 89 LYS A O 1
ATOM 713 N N . GLU A 1 90 ? -30.328 3.947 40.665 1.00 89.06 90 GLU A N 1
ATOM 714 C CA . GLU A 1 90 ? -31.563 4.730 40.563 1.00 89.06 90 GLU A CA 1
ATOM 715 C C . GLU A 1 90 ? -32.703 3.905 39.969 1.00 89.06 90 GLU A C 1
ATOM 717 O O . GLU A 1 90 ? -33.785 3.837 40.556 1.00 89.06 90 GLU A O 1
ATOM 722 N N . ARG A 1 91 ? -32.457 3.208 38.852 1.00 83.75 91 ARG A N 1
ATOM 723 C CA . ARG A 1 91 ? -33.467 2.335 38.242 1.00 83.75 91 ARG A CA 1
ATOM 724 C C . ARG A 1 91 ? -33.851 1.168 39.138 1.00 83.75 91 ARG A C 1
ATOM 726 O O . ARG A 1 91 ? -35.038 0.879 39.252 1.00 83.75 91 ARG A O 1
ATOM 733 N N . MET A 1 92 ? -32.895 0.524 39.801 1.00 82.88 92 MET A N 1
ATOM 734 C CA . MET A 1 92 ? -33.195 -0.547 40.756 1.00 82.88 92 MET A CA 1
ATOM 735 C C . MET A 1 92 ? -34.008 -0.036 41.949 1.00 82.88 92 MET A C 1
ATOM 737 O O . MET A 1 92 ? -34.973 -0.683 42.350 1.00 82.88 92 MET A O 1
ATOM 741 N N . ASN A 1 93 ? -33.681 1.146 42.473 1.00 84.19 93 ASN A N 1
ATOM 742 C CA . ASN A 1 93 ? -34.431 1.793 43.546 1.00 84.19 93 ASN A CA 1
ATOM 743 C C . ASN A 1 93 ? -35.851 2.165 43.101 1.00 84.19 93 ASN A C 1
ATOM 745 O O . ASN A 1 93 ? -36.799 1.918 43.842 1.00 84.19 93 ASN A O 1
ATOM 749 N N . ALA A 1 94 ? -36.033 2.686 41.884 1.00 83.38 94 ALA A N 1
ATOM 750 C CA . ALA A 1 94 ? -37.360 2.925 41.316 1.00 83.38 94 ALA A CA 1
ATOM 751 C C . ALA A 1 94 ? -38.162 1.618 41.206 1.00 83.38 94 ALA A C 1
ATOM 753 O O . ALA A 1 94 ? -39.315 1.558 41.619 1.00 83.38 94 ALA A O 1
ATOM 754 N N . LEU A 1 95 ? -37.522 0.536 40.762 1.00 78.81 95 LEU A N 1
ATOM 755 C CA . LEU A 1 95 ? -38.134 -0.785 40.607 1.00 78.81 95 LEU A CA 1
ATOM 756 C C . LEU A 1 95 ? -38.549 -1.415 41.954 1.00 78.81 95 LEU A C 1
ATOM 758 O O . LEU A 1 95 ? -39.547 -2.147 42.003 1.00 78.81 95 LEU A O 1
ATOM 762 N N . ILE A 1 96 ? -37.810 -1.104 43.031 1.00 79.00 96 ILE A N 1
ATOM 763 C CA . ILE A 1 96 ? -38.155 -1.395 44.436 1.00 79.00 96 ILE A CA 1
ATOM 764 C C . ILE A 1 96 ? -39.340 -0.532 44.892 1.00 79.00 96 ILE A C 1
ATOM 766 O O . ILE A 1 96 ? -40.271 -1.044 45.512 1.00 79.00 96 ILE A O 1
ATOM 770 N N . ASN A 1 97 ? -39.322 0.765 44.585 1.00 74.12 97 ASN A N 1
ATOM 771 C CA . ASN A 1 97 ? -40.328 1.720 45.051 1.00 74.12 97 ASN A CA 1
ATOM 772 C C . ASN A 1 97 ? -41.690 1.535 44.358 1.00 74.12 97 ASN A C 1
ATOM 774 O O . ASN A 1 97 ? -42.721 1.640 45.017 1.00 74.12 97 ASN A O 1
ATOM 778 N N . GLU A 1 98 ? -41.712 1.193 43.066 1.00 71.69 98 GLU A N 1
ATOM 779 C CA . GLU A 1 98 ? -42.933 0.904 42.295 1.00 71.69 98 GLU A CA 1
ATOM 780 C C . GLU A 1 98 ? -43.573 -0.449 42.657 1.00 71.69 98 GLU A C 1
ATOM 782 O O . GLU A 1 98 ? -44.768 -0.647 42.458 1.00 71.69 98 GLU A O 1
ATOM 787 N N . GLY A 1 99 ? -42.790 -1.409 43.167 1.00 61.75 99 GLY A N 1
ATOM 788 C CA . GLY A 1 99 ? -43.244 -2.777 43.454 1.00 61.75 99 GLY A CA 1
ATOM 789 C C . GLY A 1 99 ? -43.769 -3.022 44.871 1.00 61.75 99 GLY A C 1
ATOM 790 O O . GLY A 1 99 ? -44.164 -4.148 45.166 1.00 61.75 99 GLY A O 1
ATOM 791 N N . GLY A 1 100 ? -43.751 -2.006 45.739 1.00 60.31 100 GLY A N 1
ATOM 792 C CA . GLY A 1 100 ? -43.794 -2.206 47.187 1.00 60.31 100 GLY A CA 1
ATOM 793 C C . GLY A 1 100 ? -42.426 -2.681 47.685 1.00 60.31 100 GLY A C 1
ATOM 794 O O . GLY A 1 100 ? -41.772 -3.489 47.033 1.00 60.31 100 GLY A O 1
ATOM 795 N N . LYS A 1 101 ? -41.970 -2.115 48.809 1.00 73.19 101 LYS A N 1
ATOM 796 C CA . LYS A 1 101 ? -40.637 -2.307 49.415 1.00 73.19 101 LYS A CA 1
ATOM 797 C C . LYS A 1 101 ? -40.121 -3.750 49.344 1.00 73.19 101 LYS A C 1
ATOM 799 O O . LYS A 1 101 ? -40.894 -4.700 49.304 1.00 73.19 101 LYS A O 1
ATOM 804 N N . LEU A 1 102 ? -38.796 -3.891 49.450 1.00 76.12 102 LEU A N 1
ATOM 805 C CA . LEU A 1 102 ? -38.120 -5.180 49.630 1.00 76.12 102 LEU A CA 1
ATOM 806 C C . LEU A 1 102 ? -38.913 -6.130 50.556 1.00 76.12 102 LEU A C 1
ATOM 808 O O . LEU A 1 102 ? -39.382 -5.684 51.608 1.00 76.12 102 LEU A O 1
ATOM 812 N N . PRO A 1 103 ? -39.014 -7.428 50.213 1.00 77.88 103 PRO A N 1
ATOM 813 C CA . PRO A 1 103 ? -38.253 -8.136 49.175 1.00 77.88 103 PRO A CA 1
ATOM 814 C C . PRO A 1 103 ? -38.857 -8.057 47.757 1.00 77.88 103 PRO A C 1
ATOM 816 O O . PRO A 1 103 ? -40.066 -8.134 47.573 1.00 77.88 103 PRO A O 1
ATOM 819 N N . ILE A 1 104 ? -37.995 -7.990 46.733 1.00 79.62 104 ILE A N 1
ATOM 820 C CA . ILE A 1 104 ? -38.398 -8.116 45.318 1.00 79.62 104 ILE A CA 1
ATOM 821 C C . ILE A 1 104 ? -38.358 -9.590 44.900 1.00 79.62 104 ILE A C 1
ATOM 823 O O . ILE A 1 104 ? -37.443 -10.323 45.274 1.00 79.62 104 ILE A O 1
ATOM 827 N N . LEU A 1 105 ? -39.296 -10.016 44.050 1.00 82.31 105 LEU A N 1
ATOM 828 C CA . LEU A 1 105 ? -39.235 -11.320 43.385 1.00 82.31 105 LEU A CA 1
ATOM 829 C C . LEU A 1 105 ? -37.948 -11.456 42.563 1.00 82.31 105 LEU A C 1
ATOM 831 O O . LEU A 1 105 ? -37.684 -10.632 41.683 1.00 82.31 105 LEU A O 1
ATOM 835 N N . TRP A 1 106 ? -37.215 -12.556 42.774 1.00 82.19 106 TRP A N 1
ATOM 836 C CA . TRP A 1 106 ? -35.995 -12.872 42.022 1.00 82.19 106 TRP A CA 1
ATOM 837 C C . TRP A 1 106 ? -36.194 -12.764 40.514 1.00 82.19 106 TRP A C 1
ATOM 839 O O . TRP A 1 106 ? -35.398 -12.119 39.846 1.00 82.19 106 TRP A O 1
ATOM 849 N N . LYS A 1 107 ? -37.314 -13.277 39.991 1.00 86.50 107 LYS A N 1
ATOM 850 C CA . LYS A 1 107 ? -37.655 -13.189 38.564 1.00 86.50 107 LYS A CA 1
ATOM 851 C C . LYS A 1 107 ? -37.675 -11.747 38.035 1.00 86.50 107 LYS A C 1
ATOM 853 O O . LYS A 1 107 ? -37.214 -11.507 36.926 1.00 86.50 107 LYS A O 1
ATOM 858 N N . LYS A 1 108 ? -38.181 -10.780 38.813 1.00 81.25 108 LYS A N 1
ATOM 859 C CA . LYS A 1 108 ? -38.247 -9.364 38.402 1.00 81.25 108 LYS A CA 1
ATOM 860 C C . LYS A 1 108 ? -36.843 -8.747 38.345 1.00 81.25 108 LYS A C 1
ATOM 862 O O . LYS A 1 108 ? -36.529 -8.054 37.384 1.00 81.25 108 LYS A O 1
ATOM 867 N N . SER A 1 109 ? -36.004 -9.054 39.337 1.00 80.88 109 SER A N 1
ATOM 868 C CA . SER A 1 109 ? -34.593 -8.640 39.377 1.00 80.88 109 SER A CA 1
ATOM 869 C C . SER A 1 109 ? -33.790 -9.256 38.223 1.00 80.88 109 SER A C 1
ATOM 871 O O . SER A 1 109 ? -33.147 -8.541 37.460 1.00 80.88 109 SER A O 1
ATOM 873 N N . SER A 1 110 ? -33.911 -10.571 38.016 1.00 85.12 110 SER A N 1
ATOM 874 C CA . SER A 1 110 ? -33.238 -11.291 36.931 1.00 85.12 110 SER A CA 1
ATOM 875 C C . SER A 1 110 ? -33.620 -10.762 35.550 1.00 85.12 110 SER A C 1
ATOM 877 O O . SER A 1 110 ? -32.732 -10.557 34.729 1.00 85.12 110 SER A O 1
ATOM 879 N N . ASN A 1 111 ? -34.904 -10.474 35.305 1.00 87.06 111 ASN A N 1
ATOM 880 C CA . ASN A 1 111 ? -35.355 -9.916 34.028 1.00 87.06 111 ASN A CA 1
ATOM 881 C C . ASN A 1 111 ? -34.713 -8.552 33.723 1.00 87.06 111 ASN A C 1
ATOM 883 O O . ASN A 1 111 ? -34.342 -8.296 32.579 1.00 87.06 111 ASN A O 1
ATOM 887 N N . PHE A 1 112 ? -34.575 -7.677 34.727 1.00 83.38 112 PHE A N 1
ATOM 888 C CA . PHE A 1 112 ? -33.937 -6.370 34.544 1.00 83.38 112 PHE A CA 1
ATOM 889 C C . PHE A 1 112 ? -32.451 -6.515 34.202 1.00 83.38 112 PHE A C 1
ATOM 891 O O . PHE A 1 112 ? -31.978 -5.919 33.234 1.00 83.38 112 PHE A O 1
ATOM 898 N N . THR A 1 113 ? -31.731 -7.359 34.946 1.00 85.88 113 THR A N 1
ATOM 899 C CA . THR A 1 113 ? -30.318 -7.657 34.677 1.00 85.88 113 THR A CA 1
ATOM 900 C C . THR A 1 113 ? -30.125 -8.272 33.291 1.00 85.88 113 THR A C 1
ATOM 902 O O . THR A 1 113 ? -29.198 -7.897 32.578 1.00 85.88 113 THR A O 1
ATOM 905 N N . GLU A 1 114 ? -31.011 -9.181 32.875 1.00 90.44 114 GLU A N 1
ATOM 906 C CA . GLU A 1 114 ? -30.962 -9.791 31.544 1.00 90.44 114 GLU A CA 1
ATOM 907 C C . GLU A 1 114 ? -31.191 -8.753 30.435 1.00 90.44 114 GLU A C 1
ATOM 909 O O . GLU A 1 114 ? -30.468 -8.746 29.438 1.00 90.44 114 GLU A O 1
ATOM 914 N N . GLN A 1 115 ? -32.158 -7.845 30.608 1.00 88.12 115 GLN A N 1
ATOM 915 C CA . GLN A 1 115 ? -32.419 -6.775 29.644 1.00 88.12 115 GLN A CA 1
ATOM 916 C C . GLN A 1 115 ? -31.224 -5.824 29.519 1.00 88.12 115 GLN A C 1
ATOM 918 O O . GLN A 1 115 ? -30.809 -5.512 28.404 1.00 88.12 115 GLN A O 1
ATOM 923 N N . LEU A 1 116 ? -30.639 -5.404 30.644 1.00 85.69 116 LEU A N 1
ATOM 924 C CA . LEU A 1 116 ? -29.438 -4.571 30.640 1.00 85.69 116 LEU A CA 1
ATOM 925 C C . LEU A 1 116 ? -28.273 -5.281 29.940 1.00 85.69 116 LEU A C 1
ATOM 927 O O . LEU A 1 116 ? -27.601 -4.679 29.106 1.00 85.69 116 LEU A O 1
ATOM 931 N N . GLY A 1 117 ? -28.074 -6.570 30.231 1.00 89.12 117 GLY A N 1
ATOM 932 C CA . GLY A 1 117 ? -27.053 -7.388 29.582 1.00 89.12 117 GLY A CA 1
ATOM 933 C C . GLY A 1 117 ? -27.220 -7.436 28.062 1.00 89.12 117 GLY A C 1
ATOM 934 O O . GLY A 1 117 ? -26.243 -7.253 27.339 1.00 89.12 117 GLY A O 1
ATOM 935 N N . LYS A 1 118 ? -28.454 -7.603 27.566 1.00 92.50 118 LYS A N 1
ATOM 936 C CA . LYS A 1 118 ? -28.753 -7.600 26.122 1.00 92.50 118 LYS A CA 1
ATOM 937 C C . LYS A 1 118 ? -28.408 -6.267 25.458 1.00 92.50 118 LYS A C 1
ATOM 939 O O . LYS A 1 118 ? -27.742 -6.267 24.425 1.00 92.50 118 LYS A O 1
ATOM 944 N N . GLU A 1 119 ? -28.811 -5.147 26.054 1.00 89.19 119 GLU A N 1
ATOM 945 C CA . GLU A 1 119 ? -28.497 -3.816 25.513 1.00 89.19 119 GLU A CA 1
ATOM 946 C C . GLU A 1 119 ? -26.986 -3.530 25.536 1.00 89.19 119 GLU A C 1
ATOM 948 O O . GLU A 1 119 ? -26.436 -3.015 24.562 1.00 89.19 119 GLU A O 1
ATOM 953 N N . MET A 1 120 ? -26.278 -3.934 26.599 1.00 86.31 120 MET A N 1
ATOM 954 C CA . MET A 1 120 ? -24.815 -3.809 26.670 1.00 86.31 120 MET A CA 1
ATOM 955 C C . MET A 1 120 ? -24.108 -4.651 25.602 1.00 86.31 120 MET A C 1
ATOM 957 O O . MET A 1 120 ? -23.158 -4.175 24.981 1.00 86.31 120 MET A O 1
ATOM 961 N N . CYS A 1 121 ? -24.565 -5.885 25.363 1.00 90.06 121 CYS A N 1
ATOM 962 C CA . CYS A 1 121 ? -24.043 -6.733 24.290 1.00 90.06 121 CYS A CA 1
ATOM 963 C C . CYS A 1 121 ? -24.228 -6.077 22.920 1.00 90.06 121 CYS A C 1
ATOM 965 O O . CYS A 1 121 ? -23.262 -5.978 22.166 1.00 90.06 121 CYS A O 1
ATOM 967 N N . LYS A 1 122 ? -25.427 -5.557 22.637 1.00 92.94 122 LYS A N 1
ATOM 968 C CA . LYS A 1 122 ? -25.725 -4.866 21.379 1.00 92.94 122 LYS A CA 1
ATOM 969 C C . LYS A 1 122 ? -24.811 -3.656 21.164 1.00 92.94 122 LYS A C 1
ATOM 971 O O . LYS A 1 122 ? -24.199 -3.518 20.1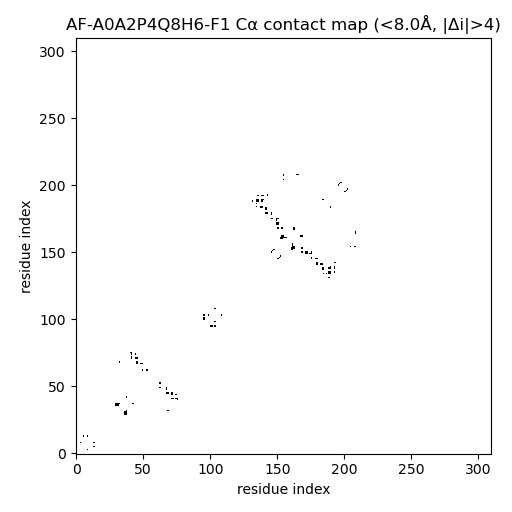10 1.00 92.94 122 LYS A O 1
ATOM 976 N N . PHE A 1 123 ? -24.653 -2.817 22.187 1.00 87.56 123 PHE A N 1
ATOM 977 C CA . PHE A 1 123 ? -23.763 -1.659 22.112 1.00 87.56 123 PHE A CA 1
ATOM 978 C C . PHE A 1 123 ? -22.295 -2.059 21.893 1.00 87.56 123 PHE A C 1
ATOM 980 O O . PHE A 1 123 ? -21.590 -1.445 21.091 1.00 87.56 123 PHE A O 1
ATOM 987 N N . LYS A 1 124 ? -21.825 -3.119 22.565 1.00 88.50 124 LYS A N 1
ATOM 988 C CA . LYS A 1 124 ? -20.472 -3.661 22.369 1.00 88.50 124 LYS A CA 1
ATOM 989 C C . LYS A 1 124 ? -20.251 -4.122 20.926 1.00 88.50 124 LYS A C 1
ATOM 991 O O . LYS A 1 124 ? -19.188 -3.860 20.368 1.00 88.50 124 LYS A O 1
ATOM 996 N N . GLU A 1 125 ? -21.226 -4.802 20.333 1.00 91.12 125 GLU A N 1
ATOM 997 C CA . GLU A 1 125 ? -21.167 -5.247 18.937 1.00 91.12 125 GLU A CA 1
ATOM 998 C C . GLU A 1 125 ? -21.126 -4.058 17.969 1.00 91.12 125 GLU A C 1
ATOM 1000 O O . GLU A 1 125 ? -20.268 -4.017 17.087 1.00 91.12 125 GLU A O 1
ATOM 1005 N N . GLU A 1 126 ? -21.975 -3.047 18.172 1.00 93.00 126 GLU A N 1
ATOM 1006 C CA . GLU A 1 126 ? -21.974 -1.816 17.369 1.00 93.00 126 GLU A CA 1
ATOM 1007 C C . GLU A 1 126 ? -20.624 -1.084 17.434 1.00 93.00 126 GLU A C 1
ATOM 1009 O O . GLU A 1 126 ? -20.097 -0.643 16.406 1.00 93.00 126 GLU A O 1
ATOM 1014 N N . LEU A 1 127 ? -20.028 -0.993 18.628 1.00 87.31 127 LEU A N 1
ATOM 1015 C CA . LEU A 1 127 ? -18.690 -0.431 18.808 1.00 87.31 127 LEU A CA 1
ATOM 1016 C C . LEU A 1 127 ? -17.616 -1.264 18.113 1.00 87.31 127 LEU A C 1
ATOM 1018 O O . LEU A 1 127 ? -16.744 -0.688 17.467 1.00 87.31 127 LEU A O 1
ATOM 1022 N N . ALA A 1 128 ? -17.670 -2.593 18.214 1.00 86.50 128 ALA A N 1
ATOM 1023 C CA . ALA A 1 128 ? -16.707 -3.470 17.554 1.00 86.50 128 ALA A CA 1
ATOM 1024 C C . ALA A 1 128 ? -16.745 -3.297 16.028 1.00 86.50 128 ALA A C 1
ATOM 1026 O O . ALA A 1 128 ? -15.695 -3.167 15.399 1.00 86.50 128 ALA A O 1
ATOM 1027 N N . VAL A 1 129 ? -17.945 -3.207 15.442 1.00 91.75 129 VAL A N 1
ATOM 1028 C CA . VAL A 1 129 ? -18.132 -2.949 14.005 1.00 91.75 129 VAL A CA 1
ATOM 1029 C C . VAL A 1 129 ? -17.572 -1.583 13.612 1.00 91.75 129 VAL A C 1
ATOM 1031 O O . VAL A 1 129 ? -16.828 -1.481 12.635 1.00 91.75 129 VAL A O 1
ATOM 1034 N N . ARG A 1 130 ? -17.889 -0.526 14.373 1.00 90.69 130 ARG A N 1
ATOM 1035 C CA . ARG A 1 130 ? -17.360 0.819 14.102 1.00 90.69 130 ARG A CA 1
ATOM 1036 C C . ARG A 1 130 ? -15.836 0.847 14.209 1.00 90.69 130 ARG A C 1
ATOM 1038 O O . ARG A 1 130 ? -15.182 1.375 13.320 1.00 90.69 130 ARG A O 1
ATOM 1045 N N . ASN A 1 131 ? -15.278 0.246 15.255 1.00 88.56 131 ASN A N 1
ATOM 1046 C CA . ASN A 1 131 ? -13.838 0.205 15.481 1.00 88.56 131 ASN A CA 1
ATOM 1047 C C . ASN A 1 131 ? -13.104 -0.554 14.367 1.00 88.56 131 ASN A C 1
ATOM 1049 O O . ASN A 1 131 ? -12.101 -0.066 13.862 1.00 88.56 131 ASN A O 1
ATOM 1053 N N . SER A 1 132 ? -13.632 -1.702 13.933 1.00 91.06 132 SER A N 1
ATOM 1054 C CA . SER A 1 132 ? -13.093 -2.460 12.794 1.00 91.06 132 SER A CA 1
ATOM 1055 C C . SER A 1 132 ? -13.062 -1.618 11.510 1.00 91.06 132 SER A C 1
ATOM 1057 O O . SER A 1 132 ? -12.055 -1.585 10.798 1.00 91.06 132 SER A O 1
ATOM 1059 N N . LYS A 1 133 ? -14.127 -0.849 11.239 1.00 94.12 133 LYS A N 1
ATOM 1060 C CA .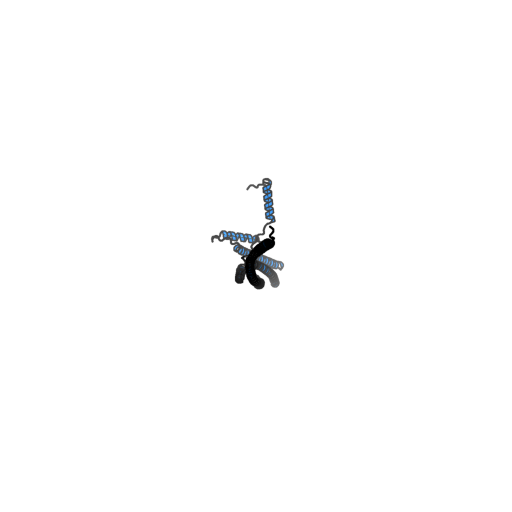 LYS A 1 133 ? -14.174 0.075 10.098 1.00 94.12 133 LYS A CA 1
ATOM 1061 C C . LYS A 1 133 ? -13.108 1.172 10.194 1.00 94.12 133 LYS A C 1
ATOM 1063 O O . LYS A 1 133 ? -12.391 1.395 9.222 1.00 94.12 133 LYS A O 1
ATOM 1068 N N . GLU A 1 134 ? -12.988 1.836 11.341 1.00 90.12 134 GLU A N 1
ATOM 1069 C CA . GLU A 1 134 ? -11.994 2.902 11.536 1.00 90.12 134 GLU A CA 1
ATOM 1070 C C . GLU A 1 134 ? -10.554 2.367 11.474 1.00 90.12 134 GLU A C 1
ATOM 1072 O O . GLU A 1 134 ? -9.697 2.994 10.856 1.00 90.12 134 GLU A O 1
ATOM 1077 N N . LEU A 1 135 ? -10.288 1.177 12.030 1.00 89.19 135 LEU A N 1
ATOM 1078 C CA . LEU A 1 135 ? -8.988 0.504 11.910 1.00 89.19 135 LEU A CA 1
ATOM 1079 C C . LEU A 1 135 ? -8.643 0.184 10.454 1.00 89.19 135 LEU A C 1
ATOM 1081 O O . LEU A 1 135 ? -7.503 0.387 10.040 1.00 89.19 135 LEU A O 1
ATOM 1085 N N . THR A 1 136 ? -9.627 -0.274 9.675 1.00 92.62 136 THR A N 1
ATOM 1086 C CA . THR A 1 136 ? -9.452 -0.519 8.237 1.00 92.62 136 THR A CA 1
ATOM 1087 C C . THR A 1 136 ? -9.056 0.771 7.524 1.00 92.62 136 THR A C 1
ATOM 1089 O O . THR A 1 136 ? -8.033 0.794 6.849 1.00 92.62 136 THR A O 1
ATOM 1092 N N . ILE A 1 137 ? -9.810 1.859 7.723 1.00 94.94 137 ILE A N 1
ATOM 1093 C CA . ILE A 1 137 ? -9.541 3.156 7.080 1.00 94.94 137 ILE A CA 1
ATOM 1094 C C . ILE A 1 137 ? -8.154 3.679 7.465 1.00 94.94 137 ILE A C 1
ATOM 1096 O O . ILE A 1 137 ? -7.375 4.068 6.597 1.00 94.94 137 ILE A O 1
ATOM 1100 N N . TYR A 1 138 ? -7.834 3.673 8.760 1.00 93.19 138 TYR A N 1
ATOM 1101 C CA . TYR A 1 138 ? -6.557 4.160 9.275 1.00 93.19 138 TYR A CA 1
ATOM 1102 C C . TYR A 1 138 ? -5.370 3.405 8.668 1.00 93.19 138 TYR A C 1
ATOM 1104 O O . TYR A 1 138 ? -4.469 4.018 8.096 1.00 93.19 138 TYR A O 1
ATOM 1112 N N . ASN A 1 139 ? -5.386 2.072 8.753 1.00 92.94 139 ASN A N 1
ATOM 1113 C CA . ASN A 1 139 ? -4.291 1.247 8.252 1.00 92.94 139 ASN A CA 1
ATOM 1114 C C . ASN A 1 139 ? -4.199 1.292 6.719 1.00 92.94 139 ASN A C 1
ATOM 1116 O O . ASN A 1 139 ? -3.100 1.262 6.171 1.00 92.94 139 ASN A O 1
ATOM 1120 N N . GLU A 1 140 ? -5.324 1.416 6.012 1.00 96.56 140 GLU A N 1
ATOM 1121 C CA . GLU A 1 140 ? -5.331 1.520 4.553 1.00 96.56 140 GLU A CA 1
ATOM 1122 C C . GLU A 1 140 ? -4.723 2.845 4.082 1.00 96.56 140 GLU A C 1
ATOM 1124 O O . GLU A 1 140 ? -3.947 2.853 3.127 1.00 96.56 140 GLU A O 1
ATOM 1129 N N . ASN A 1 141 ? -5.020 3.955 4.764 1.00 96.25 141 ASN A N 1
ATOM 1130 C CA . ASN A 1 141 ? -4.420 5.252 4.451 1.00 96.25 141 ASN A CA 1
ATOM 1131 C C . ASN A 1 141 ? -2.899 5.223 4.641 1.00 96.25 141 ASN A C 1
ATOM 1133 O O . ASN A 1 141 ? -2.171 5.627 3.738 1.00 96.25 141 ASN A O 1
ATOM 1137 N N . ILE A 1 142 ? -2.419 4.648 5.749 1.00 95.19 142 ILE A N 1
ATOM 1138 C CA . ILE A 1 142 ? -0.979 4.469 5.990 1.00 95.19 142 ILE A CA 1
ATOM 1139 C C . ILE A 1 142 ? -0.342 3.608 4.896 1.00 95.19 142 ILE A C 1
ATOM 1141 O O . ILE A 1 142 ? 0.706 3.964 4.360 1.00 95.19 142 ILE A O 1
ATOM 1145 N N . ALA A 1 143 ? -0.963 2.479 4.538 1.00 96.31 143 ALA A N 1
ATOM 1146 C CA . ALA A 1 143 ? -0.448 1.616 3.478 1.00 96.31 143 ALA A CA 1
ATOM 1147 C C . ALA A 1 143 ? -0.361 2.355 2.133 1.00 96.31 143 ALA A C 1
ATOM 1149 O O . ALA A 1 143 ? 0.634 2.215 1.425 1.00 96.31 143 ALA A O 1
ATOM 1150 N N . LYS A 1 144 ? -1.372 3.158 1.784 1.00 97.25 144 LYS A N 1
ATOM 1151 C CA . LYS A 1 144 ? -1.386 3.956 0.549 1.00 97.25 144 LYS A CA 1
ATOM 1152 C C . LYS A 1 144 ? -0.271 4.992 0.525 1.00 97.25 144 LYS A C 1
ATOM 1154 O O . LYS A 1 144 ? 0.474 5.036 -0.448 1.00 97.25 144 LYS A O 1
ATOM 1159 N N . GLU A 1 145 ? -0.139 5.787 1.582 1.00 96.56 145 GLU A N 1
ATOM 1160 C CA . GLU A 1 145 ? 0.887 6.831 1.673 1.00 96.56 145 GLU A CA 1
ATOM 1161 C C . GLU A 1 145 ? 2.297 6.239 1.560 1.00 96.56 145 GLU A C 1
ATOM 1163 O O . GLU A 1 145 ? 3.082 6.665 0.713 1.00 96.56 145 GLU A O 1
ATOM 1168 N N . LEU A 1 146 ? 2.585 5.184 2.328 1.00 96.00 146 LEU A N 1
ATOM 1169 C CA . LEU A 1 146 ? 3.887 4.515 2.292 1.00 96.00 146 LEU A CA 1
ATOM 1170 C C . LEU A 1 146 ? 4.147 3.815 0.952 1.00 96.00 146 LEU A C 1
ATOM 1172 O O . LEU A 1 146 ? 5.281 3.782 0.480 1.00 96.00 146 LEU A O 1
ATOM 1176 N N . TRP A 1 147 ? 3.124 3.231 0.324 1.00 96.19 147 TRP A N 1
ATOM 1177 C CA . TRP A 1 147 ? 3.281 2.614 -0.993 1.00 96.19 147 TRP A CA 1
ATOM 1178 C C . TRP A 1 147 ? 3.682 3.643 -2.046 1.00 96.19 147 TRP A C 1
ATOM 1180 O O . TRP A 1 147 ? 4.595 3.387 -2.834 1.00 96.19 147 TRP A O 1
ATOM 1190 N N . ILE A 1 148 ? 3.034 4.809 -2.030 1.00 93.88 148 ILE A N 1
ATOM 1191 C CA . ILE A 1 148 ? 3.363 5.909 -2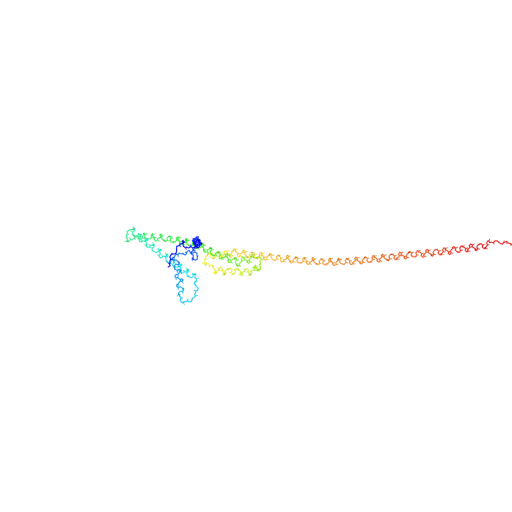.933 1.00 93.88 148 ILE A CA 1
ATOM 1192 C C . ILE A 1 148 ? 4.815 6.340 -2.719 1.00 93.88 148 ILE A C 1
ATOM 1194 O O . ILE A 1 148 ? 5.594 6.376 -3.672 1.00 93.88 148 ILE A O 1
ATOM 1198 N N . GLU A 1 149 ? 5.177 6.610 -1.464 1.00 93.00 149 GLU A N 1
ATOM 1199 C CA . GLU A 1 149 ? 6.495 7.110 -1.072 1.00 93.00 149 GLU A CA 1
ATOM 1200 C C . GLU A 1 149 ? 7.628 6.158 -1.474 1.00 93.00 149 GLU A C 1
ATOM 1202 O O . GLU A 1 149 ? 8.606 6.580 -2.092 1.00 93.00 149 GLU A O 1
ATOM 1207 N N . TYR A 1 150 ? 7.502 4.872 -1.136 1.00 92.38 150 TYR A N 1
ATOM 1208 C CA . TYR A 1 150 ? 8.608 3.926 -1.276 1.00 92.38 150 TYR A CA 1
ATOM 1209 C C . TYR A 1 150 ? 8.599 3.156 -2.592 1.00 92.38 150 TYR A C 1
ATOM 1211 O O . TYR A 1 150 ? 9.667 2.755 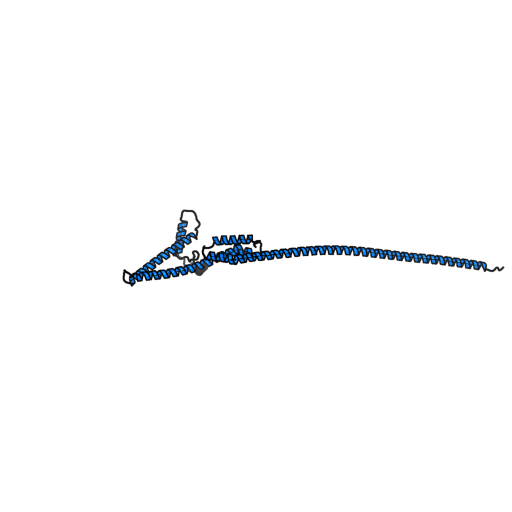-3.049 1.00 92.38 150 TYR A O 1
ATOM 1219 N N . VAL A 1 151 ? 7.432 2.909 -3.196 1.00 91.75 151 VAL A N 1
ATOM 1220 C CA . VAL A 1 151 ? 7.301 1.947 -4.301 1.00 91.75 151 VAL A CA 1
ATOM 1221 C C . VAL A 1 151 ? 6.795 2.598 -5.582 1.00 91.75 151 VAL A C 1
ATOM 1223 O O . VAL A 1 151 ? 7.431 2.459 -6.626 1.00 91.75 151 VAL A O 1
ATOM 1226 N N . GLU A 1 152 ? 5.676 3.318 -5.532 1.00 91.44 152 GLU A N 1
ATOM 1227 C CA . GLU A 1 152 ? 5.010 3.840 -6.732 1.00 91.44 152 GLU A CA 1
ATOM 1228 C C . GLU A 1 152 ? 5.882 4.836 -7.503 1.00 91.44 152 GLU A C 1
ATOM 1230 O O . GLU A 1 152 ? 6.022 4.724 -8.723 1.00 91.44 152 GLU A O 1
ATOM 1235 N N . ILE A 1 153 ? 6.534 5.759 -6.788 1.00 87.81 153 ILE A N 1
ATOM 1236 C CA . ILE A 1 153 ? 7.444 6.742 -7.389 1.00 87.81 153 ILE A CA 1
ATOM 1237 C C . ILE A 1 153 ? 8.594 6.039 -8.122 1.00 87.81 153 ILE A C 1
ATOM 1239 O O . ILE A 1 153 ? 8.928 6.415 -9.245 1.00 87.81 153 ILE A O 1
ATOM 1243 N N . GLY A 1 154 ? 9.174 4.991 -7.532 1.00 85.38 154 GLY A N 1
ATOM 1244 C CA . GLY A 1 154 ? 10.264 4.238 -8.156 1.00 85.38 154 GLY A CA 1
ATOM 1245 C C . GLY A 1 154 ? 9.829 3.396 -9.361 1.00 85.38 154 GLY A C 1
ATOM 1246 O O . GLY A 1 154 ? 10.640 3.139 -10.250 1.00 85.38 154 GLY A O 1
ATOM 1247 N N . LEU A 1 155 ? 8.555 2.993 -9.436 1.00 85.31 155 LEU A N 1
ATOM 1248 C CA . LEU A 1 155 ? 8.010 2.256 -10.583 1.00 85.31 155 LEU A CA 1
ATOM 1249 C C . LEU A 1 155 ? 7.722 3.168 -11.781 1.00 85.31 155 LEU A C 1
ATOM 1251 O O . LEU A 1 155 ? 8.035 2.807 -12.916 1.00 85.31 155 LEU A O 1
ATOM 1255 N N . TYR A 1 156 ? 7.107 4.327 -11.545 1.00 79.50 156 TYR A N 1
ATOM 1256 C CA . TYR A 1 156 ? 6.514 5.136 -12.618 1.00 79.50 156 TYR A CA 1
ATOM 1257 C C . TYR A 1 156 ? 7.218 6.470 -12.882 1.00 79.50 156 TYR A C 1
ATOM 1259 O O . TYR A 1 156 ? 6.812 7.195 -13.790 1.00 79.50 156 TYR A O 1
ATOM 1267 N N . SER A 1 157 ? 8.261 6.820 -12.124 1.00 73.38 157 SER A N 1
ATOM 1268 C CA . SER A 1 157 ? 9.033 8.031 -12.409 1.00 73.38 157 SER A CA 1
ATOM 1269 C C . SER A 1 157 ? 9.854 7.882 -13.693 1.00 73.38 157 SER A C 1
ATOM 1271 O O . SER A 1 157 ? 10.523 6.875 -13.913 1.00 73.38 157 SER A O 1
ATOM 1273 N N . ASN A 1 158 ? 9.822 8.924 -14.526 1.00 61.12 158 ASN A N 1
ATOM 1274 C CA . ASN A 1 158 ? 10.564 9.009 -15.788 1.00 61.12 158 ASN A CA 1
ATOM 1275 C C . ASN A 1 158 ? 11.982 9.595 -15.612 1.00 61.12 158 ASN A C 1
ATOM 1277 O O . ASN A 1 158 ? 12.703 9.761 -16.595 1.00 61.12 158 ASN A O 1
ATOM 1281 N N . GLU A 1 159 ? 12.376 9.939 -14.382 1.00 54.00 159 GLU A N 1
ATOM 1282 C CA . GLU A 1 159 ? 13.673 10.541 -14.049 1.00 54.00 159 GLU A CA 1
ATOM 1283 C C . GLU A 1 159 ? 14.570 9.574 -13.252 1.00 54.00 159 GLU A C 1
ATOM 1285 O O . GLU A 1 159 ? 14.163 8.463 -12.924 1.00 54.00 159 GLU A O 1
ATOM 1290 N N . ASN A 1 160 ? 15.793 10.011 -12.906 1.00 59.81 160 ASN A N 1
ATOM 1291 C CA . ASN A 1 160 ? 16.872 9.272 -12.211 1.00 59.81 160 ASN A CA 1
ATOM 1292 C C . ASN A 1 160 ? 16.477 8.455 -10.956 1.00 59.81 160 ASN A C 1
ATOM 1294 O O . ASN A 1 160 ? 17.313 7.712 -10.437 1.00 59.81 160 ASN A O 1
ATOM 1298 N N . ASN A 1 161 ? 15.241 8.593 -10.478 1.00 65.62 161 ASN A N 1
ATOM 1299 C CA . ASN A 1 161 ? 14.671 7.920 -9.315 1.00 65.62 161 ASN A CA 1
ATOM 1300 C C . ASN A 1 161 ? 13.906 6.627 -9.664 1.00 65.62 161 ASN A C 1
ATOM 1302 O O . ASN A 1 161 ? 13.368 5.991 -8.761 1.00 65.62 161 ASN A O 1
ATOM 1306 N N . SER A 1 162 ? 13.840 6.225 -10.939 1.00 80.56 162 SER A N 1
ATOM 1307 C CA . SER A 1 162 ? 13.254 4.940 -11.341 1.00 80.56 162 SER A CA 1
ATOM 1308 C C . SER A 1 162 ? 14.092 3.750 -10.858 1.00 80.56 162 SER A C 1
ATOM 1310 O O . SER A 1 162 ? 15.326 3.799 -10.920 1.00 80.56 162 SER A O 1
ATOM 1312 N N . PHE A 1 163 ? 13.448 2.643 -10.489 1.00 85.75 163 PHE A N 1
ATOM 1313 C CA . PHE A 1 163 ? 14.139 1.391 -10.172 1.00 85.75 163 PHE A CA 1
ATOM 1314 C C . PHE A 1 163 ? 14.932 0.873 -11.378 1.00 85.75 163 PHE A C 1
ATOM 1316 O O . PHE A 1 163 ? 14.398 0.718 -12.477 1.00 85.75 163 PHE A O 1
ATOM 1323 N N . LYS A 1 164 ? 16.219 0.571 -11.179 1.00 81.06 164 LYS A N 1
ATOM 1324 C CA . LYS A 1 164 ? 17.114 0.118 -12.257 1.00 81.06 164 LYS A CA 1
ATOM 1325 C C . LYS A 1 164 ? 17.089 -1.393 -12.415 1.00 81.06 164 LYS A C 1
ATOM 1327 O O . LYS A 1 164 ? 17.327 -1.910 -13.507 1.00 81.06 164 LYS A O 1
ATOM 1332 N N . ASN A 1 165 ? 16.837 -2.108 -11.325 1.00 81.19 165 ASN A N 1
ATOM 1333 C CA . ASN A 1 165 ? 16.862 -3.561 -11.289 1.00 81.19 165 ASN A CA 1
ATOM 1334 C C . ASN A 1 165 ? 15.865 -4.114 -10.252 1.00 81.19 165 ASN A C 1
ATOM 1336 O O . ASN A 1 165 ? 15.157 -3.378 -9.566 1.00 81.19 165 ASN A O 1
ATOM 1340 N N . ALA A 1 166 ? 15.793 -5.443 -10.164 1.00 84.69 166 ALA A N 1
ATOM 1341 C CA . ALA A 1 166 ? 14.914 -6.124 -9.219 1.00 84.69 166 ALA A CA 1
ATOM 1342 C C . ALA A 1 166 ? 15.343 -5.946 -7.748 1.00 84.69 166 ALA A C 1
ATOM 1344 O O . ALA A 1 166 ? 14.500 -6.052 -6.861 1.00 84.69 166 ALA A O 1
ATOM 1345 N N . GLU A 1 167 ? 16.624 -5.675 -7.486 1.00 87.75 167 GLU A N 1
ATOM 1346 C CA . GLU A 1 167 ? 17.160 -5.471 -6.134 1.00 87.75 167 GLU A CA 1
ATOM 1347 C C . GLU A 1 167 ? 16.666 -4.142 -5.552 1.00 87.75 167 GLU A C 1
ATOM 1349 O O . GLU A 1 167 ? 16.248 -4.110 -4.395 1.00 87.75 167 GLU A O 1
ATOM 1354 N N . ASP A 1 168 ? 16.610 -3.087 -6.372 1.00 89.75 168 ASP A N 1
ATOM 1355 C CA . ASP A 1 168 ? 16.050 -1.784 -5.998 1.00 89.75 168 ASP A CA 1
ATOM 1356 C C . ASP A 1 168 ? 14.577 -1.922 -5.582 1.00 89.75 168 ASP A C 1
ATOM 1358 O O . ASP A 1 168 ? 14.188 -1.472 -4.502 1.00 89.75 168 ASP A O 1
ATOM 1362 N N . LEU A 1 169 ? 13.768 -2.619 -6.395 1.00 90.88 169 LEU A N 1
ATOM 1363 C CA . LEU A 1 169 ? 12.368 -2.900 -6.060 1.00 90.88 169 LEU A CA 1
ATOM 1364 C C . LEU A 1 169 ? 12.271 -3.729 -4.771 1.00 90.88 169 LEU A C 1
ATOM 1366 O O . LEU A 1 169 ? 11.459 -3.430 -3.899 1.00 90.88 169 LEU A O 1
ATOM 1370 N N . GLN A 1 170 ? 13.100 -4.761 -4.611 1.00 90.62 170 GLN A N 1
ATOM 1371 C CA . GLN A 1 170 ? 13.071 -5.594 -3.409 1.00 90.62 170 GLN A CA 1
ATOM 1372 C C . GLN A 1 170 ? 13.435 -4.798 -2.146 1.00 90.62 170 GLN A C 1
ATOM 1374 O O . GLN A 1 170 ? 12.851 -5.024 -1.083 1.00 90.62 170 GLN A O 1
ATOM 1379 N N . TYR A 1 171 ? 14.390 -3.874 -2.244 1.00 91.94 171 TYR A N 1
ATOM 1380 C CA . TYR A 1 171 ? 14.760 -2.981 -1.152 1.00 91.94 171 TYR A CA 1
ATOM 1381 C C . TYR A 1 171 ? 13.620 -2.017 -0.800 1.00 91.94 171 TYR A C 1
ATOM 1383 O O . TYR A 1 171 ? 13.274 -1.886 0.376 1.00 91.94 171 TYR A O 1
ATOM 1391 N N . ALA A 1 172 ? 12.971 -1.426 -1.804 1.00 93.00 172 ALA A N 1
ATOM 1392 C CA . ALA A 1 172 ? 11.798 -0.575 -1.620 1.00 93.00 172 ALA A CA 1
ATOM 1393 C C . ALA A 1 172 ? 10.634 -1.306 -0.929 1.00 93.00 172 ALA A C 1
ATOM 1395 O O . ALA A 1 172 ? 10.079 -0.799 0.044 1.00 93.00 172 ALA A O 1
ATOM 1396 N N . LEU A 1 173 ? 10.314 -2.534 -1.355 1.00 93.75 173 LEU A N 1
ATOM 1397 C CA . LEU A 1 173 ? 9.272 -3.351 -0.719 1.00 93.75 173 LEU A CA 1
ATOM 1398 C C . LEU A 1 173 ? 9.600 -3.657 0.753 1.00 93.75 173 LEU A C 1
ATOM 1400 O O . LEU A 1 173 ? 8.716 -3.619 1.607 1.00 93.75 173 LEU A O 1
ATOM 1404 N N . LYS A 1 174 ? 10.877 -3.898 1.086 1.00 94.12 174 LYS A N 1
ATOM 1405 C CA . LYS A 1 174 ? 11.315 -4.080 2.482 1.00 94.12 174 LYS A CA 1
ATOM 1406 C C . LYS A 1 174 ? 11.148 -2.810 3.317 1.00 94.12 174 LYS A C 1
ATOM 1408 O O . LYS A 1 174 ? 10.743 -2.905 4.476 1.00 94.12 174 LYS A O 1
ATOM 1413 N N . LEU A 1 175 ? 11.466 -1.641 2.758 1.00 94.00 175 LEU A N 1
ATOM 1414 C CA . LEU A 1 175 ? 11.253 -0.356 3.431 1.00 94.00 175 LEU A CA 1
ATOM 1415 C C . LEU A 1 175 ? 9.766 -0.095 3.671 1.00 94.00 175 LEU A C 1
ATOM 1417 O O . LEU A 1 175 ? 9.394 0.272 4.783 1.00 94.00 175 LEU A O 1
ATOM 1421 N N . PHE A 1 176 ? 8.927 -0.352 2.668 1.00 94.81 176 PHE A N 1
ATOM 1422 C CA . PHE A 1 176 ? 7.477 -0.267 2.792 1.00 94.81 176 PHE A CA 1
ATOM 1423 C C . PHE A 1 176 ? 6.955 -1.150 3.938 1.00 94.81 176 PHE A C 1
ATOM 1425 O O . PHE A 1 176 ? 6.298 -0.638 4.839 1.00 94.81 176 PHE A O 1
ATOM 1432 N N . GLU A 1 177 ? 7.307 -2.442 3.981 1.00 93.12 177 GLU A N 1
ATOM 1433 C CA . GLU A 1 177 ? 6.849 -3.344 5.053 1.00 93.12 177 GLU A CA 1
ATOM 1434 C C . GLU A 1 177 ? 7.351 -2.921 6.436 1.00 93.12 177 GLU A C 1
ATOM 1436 O O . GLU A 1 177 ? 6.599 -2.943 7.409 1.00 93.12 177 GLU A O 1
ATOM 1441 N N . SER A 1 178 ? 8.621 -2.522 6.533 1.00 95.12 178 SER A N 1
ATOM 1442 C CA . SER A 1 178 ? 9.231 -2.092 7.793 1.00 95.12 178 SER A CA 1
ATOM 1443 C C . SER A 1 178 ? 8.548 -0.849 8.360 1.00 95.12 178 SER A C 1
ATOM 1445 O O . SER A 1 178 ? 8.237 -0.804 9.550 1.00 95.12 178 SER A O 1
ATOM 1447 N N . ASN A 1 179 ? 8.285 0.152 7.516 1.00 95.69 179 ASN A N 1
ATOM 1448 C CA . ASN A 1 179 ? 7.608 1.373 7.943 1.00 95.69 179 ASN A CA 1
ATOM 1449 C C . ASN A 1 179 ? 6.118 1.136 8.202 1.00 95.69 179 ASN A C 1
ATOM 1451 O O . ASN A 1 179 ? 5.597 1.645 9.191 1.00 95.69 179 ASN A O 1
ATOM 1455 N N . TYR A 1 180 ? 5.450 0.303 7.401 1.00 94.56 180 TYR A N 1
ATOM 1456 C CA . TYR A 1 180 ? 4.056 -0.060 7.648 1.00 94.56 180 TYR A CA 1
ATOM 1457 C C . TYR A 1 180 ? 3.896 -0.739 9.011 1.00 94.56 180 TYR A C 1
ATOM 1459 O O . TYR A 1 180 ? 3.084 -0.295 9.816 1.00 94.56 180 TYR A O 1
ATOM 1467 N N . ASN A 1 181 ? 4.732 -1.732 9.328 1.00 91.56 181 ASN A N 1
ATOM 1468 C CA . ASN A 1 181 ? 4.687 -2.442 10.611 1.00 91.56 181 ASN A CA 1
ATOM 1469 C C . ASN A 1 181 ? 4.940 -1.536 11.825 1.00 91.56 181 ASN A C 1
ATOM 1471 O O . ASN A 1 181 ? 4.460 -1.835 12.913 1.00 91.56 181 ASN A O 1
ATOM 1475 N N . LYS A 1 182 ? 5.695 -0.443 11.657 1.00 93.81 182 LYS A N 1
ATOM 1476 C CA . LYS A 1 182 ? 5.941 0.539 12.724 1.00 93.81 182 LYS A CA 1
ATOM 1477 C C . LYS A 1 182 ? 4.780 1.511 12.918 1.00 93.81 182 LYS A C 1
ATOM 1479 O O . LYS A 1 182 ? 4.560 1.957 14.039 1.00 93.81 182 LYS A O 1
ATOM 1484 N N . SER A 1 183 ? 4.092 1.868 11.837 1.00 90.19 183 SER A N 1
ATOM 1485 C CA . SER A 1 183 ? 3.065 2.917 11.840 1.00 90.19 183 SER A CA 1
ATOM 1486 C C . SER A 1 183 ? 1.646 2.372 12.008 1.00 90.19 183 SER A C 1
ATOM 1488 O O . SER A 1 183 ? 0.766 3.091 12.478 1.00 90.19 183 SER A O 1
ATOM 1490 N N . MET A 1 184 ? 1.399 1.122 11.614 1.00 91.25 184 MET A N 1
ATOM 1491 C CA . MET A 1 184 ? 0.072 0.512 11.664 1.00 91.25 184 MET A CA 1
ATOM 1492 C C . MET A 1 184 ? -0.428 0.308 13.098 1.00 91.25 184 MET A C 1
ATOM 1494 O O . MET A 1 184 ? 0.338 0.094 14.039 1.00 91.25 184 MET A O 1
ATOM 1498 N N . LYS A 1 185 ? -1.753 0.318 13.256 1.00 91.19 185 LYS A N 1
ATOM 1499 C CA . LYS A 1 185 ? -2.406 -0.190 14.464 1.00 91.19 185 LYS A CA 1
ATOM 1500 C C . LYS A 1 185 ? -2.583 -1.694 14.314 1.00 91.19 185 LYS A C 1
ATOM 1502 O O . LYS A 1 185 ? -3.397 -2.135 13.496 1.00 91.19 185 LYS A O 1
ATOM 1507 N N . GLU A 1 186 ? -1.836 -2.447 15.119 1.00 90.44 186 GLU A N 1
ATOM 1508 C CA . GLU A 1 186 ? -1.861 -3.911 15.136 1.00 90.44 186 GLU A CA 1
ATOM 1509 C C . GLU A 1 186 ? -3.298 -4.429 15.272 1.00 90.44 186 GLU A C 1
ATOM 1511 O O . GLU A 1 186 ? -4.013 -4.111 16.225 1.00 90.44 186 GLU A O 1
ATOM 1516 N N . SER A 1 187 ? -3.751 -5.152 14.247 1.00 91.25 187 SER A N 1
ATOM 1517 C CA . SER A 1 187 ? -5.136 -5.605 14.119 1.00 91.25 187 SER A CA 1
ATOM 1518 C C . SER A 1 187 ? -5.297 -6.613 12.971 1.00 91.25 187 SER A C 1
ATOM 1520 O O . SER A 1 187 ? -4.531 -6.567 12.004 1.00 91.25 187 SER A O 1
ATOM 1522 N N . PRO A 1 188 ? -6.337 -7.472 13.000 1.00 91.12 188 PRO A N 1
ATOM 1523 C CA . PRO A 1 188 ? -6.674 -8.340 11.868 1.00 91.12 188 PRO A CA 1
ATOM 1524 C C . PRO A 1 188 ? -6.944 -7.570 10.566 1.00 91.12 188 PRO A C 1
ATOM 1526 O O . PRO A 1 188 ? -6.750 -8.093 9.469 1.00 91.12 188 PRO A O 1
ATOM 1529 N N . GLU A 1 189 ? -7.431 -6.333 10.665 1.00 95.31 189 GLU A N 1
ATOM 1530 C CA . GLU A 1 189 ? -7.616 -5.421 9.540 1.00 95.31 189 GLU A CA 1
ATOM 1531 C C . GLU A 1 189 ? -6.275 -5.048 8.898 1.00 95.31 189 GLU A C 1
ATOM 1533 O O . GLU A 1 189 ? -6.151 -5.112 7.673 1.00 95.31 189 GLU A O 1
ATOM 1538 N N . ALA A 1 190 ? -5.261 -4.724 9.708 1.00 89.94 190 ALA A N 1
ATOM 1539 C CA . ALA A 1 190 ? -3.921 -4.414 9.214 1.00 89.94 190 ALA A CA 1
ATOM 1540 C C . ALA A 1 190 ? -3.299 -5.595 8.456 1.00 89.94 190 ALA A C 1
ATOM 1542 O O . ALA A 1 190 ? -2.728 -5.395 7.379 1.00 89.94 190 ALA A O 1
ATOM 1543 N N . ASP A 1 191 ? -3.469 -6.815 8.976 1.00 89.44 191 ASP A N 1
ATOM 1544 C CA . ASP A 1 191 ? -2.989 -8.052 8.350 1.00 89.44 191 ASP A CA 1
ATOM 1545 C C . ASP A 1 191 ? -3.662 -8.307 6.996 1.00 89.44 191 ASP A C 1
ATOM 1547 O O . ASP A 1 191 ? -3.010 -8.678 6.012 1.00 89.44 191 ASP A O 1
ATOM 1551 N N . LYS A 1 192 ? -4.979 -8.073 6.912 1.00 92.50 192 LYS A N 1
ATOM 1552 C CA . LYS A 1 192 ? -5.730 -8.174 5.651 1.00 92.50 192 LYS A CA 1
ATOM 1553 C C . LYS A 1 192 ? -5.228 -7.169 4.620 1.00 92.50 192 LYS A C 1
ATOM 1555 O O . LYS A 1 192 ? -5.061 -7.534 3.456 1.00 92.50 192 LYS A O 1
ATOM 1560 N N . ILE A 1 193 ? -4.966 -5.931 5.037 1.00 92.69 193 ILE A N 1
ATOM 1561 C CA . ILE A 1 193 ? -4.474 -4.869 4.152 1.00 92.69 193 ILE A CA 1
ATOM 1562 C C . ILE A 1 193 ? -3.098 -5.235 3.594 1.00 92.69 193 ILE A C 1
ATOM 1564 O O . ILE A 1 193 ? -2.939 -5.289 2.374 1.00 92.69 193 ILE A O 1
ATOM 1568 N N . ILE A 1 194 ? -2.123 -5.573 4.444 1.00 89.94 194 ILE A N 1
ATOM 1569 C CA . ILE A 1 194 ? -0.775 -5.913 3.961 1.00 89.94 194 ILE A CA 1
ATOM 1570 C C . ILE A 1 194 ? -0.781 -7.173 3.086 1.00 89.94 194 ILE A C 1
ATOM 1572 O O . ILE A 1 194 ? -0.083 -7.233 2.074 1.00 89.94 194 ILE A O 1
ATOM 1576 N N . THR A 1 195 ? -1.629 -8.156 3.406 1.00 89.88 195 THR A N 1
ATOM 1577 C CA . THR A 1 195 ? -1.823 -9.347 2.566 1.00 89.88 195 THR A CA 1
ATOM 1578 C C . THR A 1 195 ? -2.395 -8.978 1.196 1.00 89.88 195 THR A C 1
ATOM 1580 O O . THR A 1 195 ? -1.929 -9.487 0.175 1.00 89.88 195 THR A O 1
ATOM 1583 N N . SER A 1 196 ? -3.362 -8.058 1.136 1.00 92.25 196 SER A N 1
ATOM 1584 C CA . SER A 1 196 ? -3.893 -7.538 -0.131 1.00 92.25 196 SER A CA 1
ATOM 1585 C C . SER A 1 196 ? -2.806 -6.857 -0.972 1.00 92.25 196 SER A C 1
ATOM 1587 O O . SER A 1 196 ? -2.697 -7.119 -2.169 1.00 92.25 196 SER A O 1
ATOM 1589 N N . TYR A 1 197 ? -1.932 -6.054 -0.358 1.00 91.38 197 TYR A N 1
ATOM 1590 C CA . TYR A 1 197 ? -0.795 -5.448 -1.063 1.00 91.38 197 TYR A CA 1
ATOM 1591 C C . TYR A 1 197 ? 0.184 -6.500 -1.597 1.00 91.38 197 TYR A C 1
ATOM 1593 O O . TYR A 1 197 ? 0.559 -6.450 -2.769 1.00 91.38 197 TYR A O 1
ATOM 1601 N N . LYS A 1 198 ? 0.541 -7.501 -0.785 1.00 86.38 198 LYS A N 1
ATOM 1602 C CA . LYS A 1 198 ? 1.444 -8.594 -1.189 1.00 86.38 198 LYS A CA 1
ATOM 1603 C C . LYS A 1 198 ? 0.883 -9.456 -2.319 1.00 86.38 198 LYS A C 1
ATOM 1605 O O . LYS A 1 198 ? 1.633 -9.920 -3.171 1.00 86.38 198 LYS A O 1
ATOM 1610 N N . THR A 1 199 ? -0.425 -9.687 -2.331 1.00 80.31 199 THR A N 1
ATOM 1611 C CA . THR A 1 199 ? -1.083 -10.511 -3.356 1.00 80.31 199 THR A CA 1
ATOM 1612 C C . THR A 1 199 ? -1.325 -9.741 -4.654 1.00 80.31 199 THR A C 1
ATOM 1614 O O . THR A 1 199 ? -1.062 -10.269 -5.736 1.00 80.31 199 THR A O 1
ATOM 1617 N N . ASN A 1 200 ? -1.770 -8.486 -4.559 1.00 87.69 200 ASN A N 1
ATOM 1618 C CA . ASN A 1 200 ? -2.238 -7.710 -5.709 1.00 87.69 200 ASN A CA 1
ATOM 1619 C C . ASN A 1 200 ? -1.212 -6.679 -6.202 1.00 87.69 200 ASN A C 1
ATOM 1621 O O . ASN A 1 200 ? -0.898 -6.629 -7.386 1.00 87.69 200 ASN A O 1
ATOM 1625 N N . GLN A 1 201 ? -0.683 -5.842 -5.309 1.00 88.94 201 GLN A N 1
ATOM 1626 C CA . GLN A 1 201 ? 0.162 -4.708 -5.706 1.00 88.94 201 GLN A CA 1
ATOM 162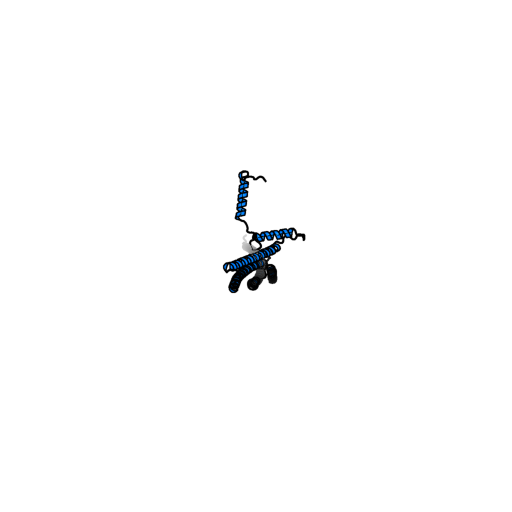7 C C . GLN A 1 201 ? 1.602 -5.135 -5.996 1.00 88.94 201 GLN A C 1
ATOM 1629 O O . GLN A 1 201 ? 2.213 -4.676 -6.959 1.00 88.94 201 GLN A O 1
ATOM 1634 N N . TYR A 1 202 ? 2.142 -6.066 -5.208 1.00 88.81 202 TYR A N 1
ATOM 1635 C CA . TYR A 1 202 ? 3.499 -6.573 -5.421 1.00 88.81 202 TYR A CA 1
ATOM 1636 C C . TYR A 1 202 ? 3.602 -7.338 -6.738 1.00 88.81 202 TYR A C 1
ATOM 1638 O O . TYR A 1 202 ? 4.568 -7.162 -7.475 1.00 88.81 202 TYR A O 1
ATOM 1646 N N . SER A 1 203 ? 2.604 -8.168 -7.052 1.00 85.94 203 SER A N 1
ATOM 1647 C CA . SER A 1 203 ? 2.563 -8.909 -8.314 1.00 85.94 203 SER A CA 1
ATOM 1648 C C . SER A 1 203 ? 2.514 -7.954 -9.509 1.00 85.94 203 SER A C 1
ATOM 1650 O O . SER A 1 203 ? 3.324 -8.095 -10.424 1.00 85.94 203 SER A O 1
ATOM 1652 N N . ALA A 1 204 ? 1.676 -6.913 -9.451 1.00 89.00 204 ALA A N 1
ATOM 1653 C CA . ALA A 1 204 ? 1.630 -5.868 -10.472 1.00 89.00 204 ALA A CA 1
ATOM 1654 C C . ALA A 1 204 ? 2.976 -5.130 -10.637 1.00 89.00 204 ALA A C 1
ATOM 1656 O O . ALA A 1 204 ? 3.433 -4.928 -11.765 1.00 89.00 204 ALA A O 1
ATOM 1657 N N . ALA A 1 205 ? 3.642 -4.773 -9.533 1.00 88.50 205 ALA A N 1
ATOM 1658 C CA . ALA A 1 205 ? 4.949 -4.112 -9.547 1.00 88.50 205 ALA A CA 1
ATOM 1659 C C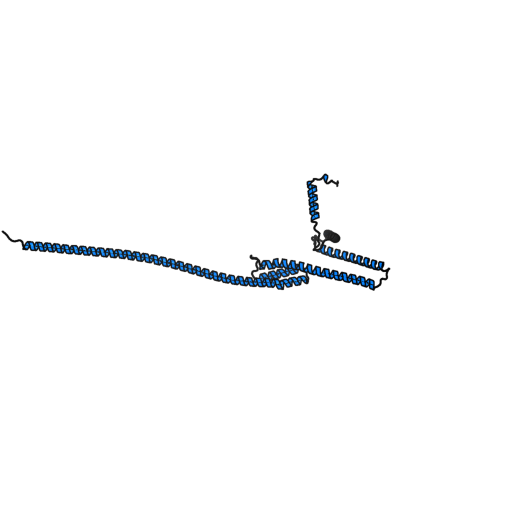 . ALA A 1 205 ? 6.053 -4.993 -10.164 1.00 88.50 205 ALA A C 1
ATOM 1661 O O . ALA A 1 205 ? 6.844 -4.533 -10.992 1.00 88.50 205 ALA A O 1
ATOM 1662 N N . ILE A 1 206 ? 6.086 -6.277 -9.797 1.00 86.81 206 ILE A N 1
ATOM 1663 C CA . ILE A 1 206 ? 7.036 -7.258 -10.338 1.00 86.81 206 ILE A CA 1
ATOM 1664 C C . ILE A 1 206 ? 6.805 -7.453 -11.843 1.00 86.81 206 ILE A C 1
ATOM 1666 O O . ILE A 1 206 ? 7.758 -7.419 -12.627 1.00 86.81 206 ILE A O 1
ATOM 1670 N N . ASP A 1 207 ? 5.548 -7.602 -12.264 1.00 88.38 207 ASP A N 1
ATOM 1671 C CA . ASP A 1 207 ? 5.184 -7.755 -13.673 1.00 88.38 207 ASP A CA 1
ATOM 1672 C C . ASP A 1 207 ? 5.569 -6.530 -14.504 1.00 88.38 207 ASP A C 1
ATOM 1674 O O . ASP A 1 207 ? 6.071 -6.667 -15.628 1.00 88.38 207 ASP A O 1
ATOM 1678 N N . TYR A 1 208 ? 5.363 -5.331 -13.956 1.00 88.19 208 TYR A N 1
ATOM 1679 C CA . TYR A 1 208 ? 5.781 -4.083 -14.581 1.00 88.19 208 TYR A CA 1
ATOM 1680 C C . TYR A 1 208 ? 7.301 -4.051 -14.797 1.00 88.19 208 TYR A C 1
ATOM 1682 O O . TYR A 1 208 ? 7.751 -3.865 -15.932 1.00 88.19 208 TYR A O 1
ATOM 1690 N N . MET A 1 209 ? 8.097 -4.343 -13.763 1.00 87.12 209 MET A N 1
ATOM 1691 C CA . MET A 1 209 ? 9.562 -4.387 -13.872 1.00 87.12 209 MET A CA 1
ATOM 1692 C C . MET A 1 209 ? 10.041 -5.427 -14.893 1.00 87.12 209 MET A C 1
ATOM 1694 O O . MET A 1 209 ? 10.939 -5.158 -15.696 1.00 87.12 209 MET A O 1
ATOM 1698 N N . ALA A 1 210 ? 9.409 -6.602 -14.936 1.00 86.88 210 ALA A N 1
ATOM 1699 C CA . ALA A 1 210 ? 9.728 -7.632 -15.921 1.00 86.88 210 ALA A CA 1
ATOM 1700 C C . ALA A 1 210 ? 9.423 -7.181 -17.363 1.00 86.88 210 ALA A C 1
ATOM 1702 O O . ALA A 1 210 ? 10.167 -7.498 -18.299 1.00 86.88 210 ALA A O 1
ATOM 1703 N N . ARG A 1 211 ? 8.329 -6.436 -17.578 1.00 86.62 211 ARG A N 1
ATOM 1704 C CA . ARG A 1 211 ? 8.002 -5.834 -18.883 1.00 86.62 211 ARG A CA 1
ATOM 1705 C C . ARG A 1 211 ? 9.016 -4.762 -19.270 1.00 86.62 211 ARG A C 1
ATOM 1707 O O . ARG A 1 211 ? 9.522 -4.822 -20.390 1.00 86.62 211 ARG A O 1
ATOM 1714 N N . LEU A 1 212 ? 9.359 -3.860 -18.353 1.00 83.62 212 LEU A N 1
ATOM 1715 C CA . LEU A 1 212 ? 10.348 -2.806 -18.580 1.00 83.62 212 LEU A CA 1
ATOM 1716 C C . LEU A 1 212 ? 11.708 -3.394 -18.991 1.00 83.62 212 LEU A C 1
ATOM 1718 O O . LEU A 1 212 ? 12.292 -2.986 -19.994 1.00 83.62 212 LEU A O 1
ATOM 1722 N N . GLY A 1 213 ? 12.168 -4.436 -18.289 1.00 81.69 213 GLY A N 1
ATOM 1723 C CA . GLY A 1 213 ? 13.413 -5.135 -18.616 1.00 81.69 213 GLY A CA 1
ATOM 1724 C C . GLY A 1 213 ? 13.424 -5.740 -20.027 1.00 81.69 213 GLY A C 1
ATOM 1725 O O . GLY A 1 213 ? 14.434 -5.664 -20.730 1.00 81.69 213 GLY A O 1
ATOM 1726 N N . ARG A 1 214 ? 12.292 -6.293 -20.489 1.00 84.25 214 ARG A N 1
ATOM 1727 C CA . ARG A 1 214 ? 12.155 -6.789 -21.872 1.00 84.25 214 ARG A CA 1
ATOM 1728 C C . ARG A 1 214 ? 12.229 -5.658 -22.898 1.00 84.25 214 ARG A C 1
ATOM 1730 O O . ARG A 1 214 ? 12.947 -5.804 -23.884 1.00 84.25 214 ARG A O 1
ATOM 1737 N N . ILE A 1 215 ? 11.537 -4.544 -22.653 1.00 80.38 215 ILE A N 1
ATOM 1738 C CA . ILE A 1 215 ? 11.542 -3.371 -23.542 1.00 80.38 215 ILE A CA 1
ATOM 1739 C C . ILE A 1 215 ? 12.962 -2.811 -23.675 1.00 80.38 215 ILE A C 1
ATOM 1741 O O . ILE A 1 215 ? 13.445 -2.631 -24.792 1.00 80.38 215 ILE A O 1
ATOM 1745 N N . ASN A 1 216 ? 13.671 -2.632 -22.558 1.00 81.81 216 ASN A N 1
ATOM 1746 C CA . ASN A 1 216 ? 15.044 -2.124 -22.557 1.00 81.81 216 ASN A CA 1
ATOM 1747 C C . ASN A 1 216 ? 16.007 -3.043 -23.324 1.00 81.81 216 ASN A C 1
ATOM 1749 O O . ASN A 1 216 ? 16.867 -2.567 -24.067 1.00 81.81 216 ASN A O 1
ATOM 1753 N N . LYS A 1 217 ? 15.841 -4.368 -23.208 1.00 85.19 217 LYS A N 1
ATOM 1754 C CA . LYS A 1 217 ? 16.639 -5.344 -23.966 1.00 85.19 217 LYS A CA 1
ATOM 1755 C C . LYS A 1 217 ? 16.407 -5.244 -25.477 1.00 85.19 217 LYS A C 1
ATOM 1757 O O . LYS A 1 217 ? 17.367 -5.329 -26.242 1.00 85.19 217 LYS A O 1
ATOM 1762 N N . GLU A 1 218 ? 15.163 -5.075 -25.920 1.00 84.62 218 GLU A N 1
ATOM 1763 C CA . GLU A 1 218 ? 14.851 -4.894 -27.345 1.00 84.62 218 GLU A CA 1
ATOM 1764 C C . GLU A 1 218 ? 15.334 -3.534 -27.873 1.00 84.62 218 GLU A C 1
ATOM 1766 O O . GLU A 1 218 ? 15.906 -3.457 -28.965 1.00 84.62 218 GLU A O 1
ATOM 1771 N N . LEU A 1 219 ? 15.221 -2.471 -27.072 1.00 82.50 219 LEU A N 1
ATOM 1772 C CA . LEU A 1 219 ? 15.780 -1.163 -27.412 1.00 82.50 219 LEU A CA 1
ATOM 1773 C C . LEU A 1 219 ? 17.303 -1.241 -27.619 1.00 82.50 219 LEU A C 1
ATOM 1775 O O . LEU A 1 219 ? 17.814 -0.766 -28.630 1.00 82.50 219 LEU A O 1
ATOM 1779 N N . ALA A 1 220 ? 18.030 -1.931 -26.736 1.00 81.81 220 ALA A N 1
ATOM 1780 C CA . ALA A 1 220 ? 19.474 -2.119 -26.887 1.00 81.81 220 ALA A CA 1
ATOM 1781 C C . ALA A 1 220 ? 19.849 -2.844 -28.198 1.00 81.81 220 ALA A C 1
ATOM 1783 O O . ALA A 1 220 ? 20.796 -2.445 -28.881 1.00 81.81 220 ALA A O 1
ATOM 1784 N N . LYS A 1 221 ? 19.087 -3.872 -28.602 1.00 89.88 221 LYS A N 1
ATOM 1785 C CA . LYS A 1 221 ? 19.305 -4.582 -29.879 1.00 89.88 221 LYS A CA 1
ATOM 1786 C C . LYS A 1 221 ? 19.067 -3.685 -31.092 1.00 89.88 221 LYS A C 1
ATOM 1788 O O . LYS A 1 221 ? 19.845 -3.719 -32.049 1.00 89.88 221 LYS A O 1
ATOM 1793 N N . THR A 1 222 ? 17.992 -2.899 -31.074 1.00 87.69 222 THR A N 1
ATOM 1794 C CA . THR A 1 222 ? 17.657 -1.992 -32.184 1.00 87.69 222 THR A CA 1
ATOM 1795 C C . THR A 1 222 ? 18.685 -0.870 -32.313 1.00 87.69 222 THR A C 1
ATOM 1797 O O . THR A 1 222 ? 19.139 -0.600 -33.425 1.00 87.69 222 THR A O 1
ATOM 1800 N N . MET A 1 223 ? 19.142 -0.295 -31.195 1.00 81.56 223 MET A N 1
ATOM 1801 C CA . MET A 1 223 ? 20.243 0.673 -31.174 1.00 81.56 223 MET A CA 1
ATOM 1802 C C . MET A 1 223 ? 21.534 0.080 -31.741 1.00 81.56 223 MET A C 1
ATOM 1804 O O . MET A 1 223 ? 22.133 0.682 -32.628 1.00 81.56 223 MET A O 1
ATOM 1808 N N . TYR A 1 224 ? 21.929 -1.122 -31.307 1.00 87.31 224 TYR A N 1
ATOM 1809 C CA . TYR A 1 224 ? 23.113 -1.801 -31.844 1.00 87.31 224 TYR A CA 1
ATOM 1810 C C . TYR A 1 224 ? 23.013 -2.017 -33.360 1.00 87.31 224 TYR A C 1
ATOM 1812 O O . TYR A 1 224 ? 23.947 -1.728 -34.106 1.00 87.31 224 TYR A O 1
ATOM 1820 N N . THR A 1 225 ? 21.855 -2.480 -33.832 1.00 91.88 225 THR A N 1
ATOM 1821 C CA . THR A 1 225 ? 21.615 -2.716 -35.262 1.00 91.88 225 THR A CA 1
ATOM 1822 C C . THR A 1 225 ? 21.695 -1.416 -36.063 1.00 91.88 225 THR A C 1
ATOM 1824 O O . THR A 1 225 ? 22.322 -1.380 -37.123 1.00 91.88 225 THR A O 1
ATOM 1827 N N . ARG A 1 226 ? 21.111 -0.332 -35.538 1.00 86.94 226 ARG A N 1
ATOM 1828 C CA . ARG A 1 226 ? 21.167 1.004 -36.141 1.00 86.94 226 ARG A CA 1
ATOM 1829 C C . ARG A 1 226 ? 22.597 1.531 -36.216 1.00 86.94 226 ARG A C 1
ATOM 1831 O O . ARG A 1 226 ? 22.990 2.037 -37.261 1.00 86.94 226 ARG A O 1
ATOM 1838 N N . GLU A 1 227 ? 23.375 1.370 -35.151 1.00 87.81 227 GLU A N 1
ATOM 1839 C CA . GLU A 1 227 ? 24.773 1.804 -35.091 1.00 87.81 227 GLU A CA 1
ATOM 1840 C C . GLU A 1 227 ? 25.640 1.058 -36.117 1.00 87.81 227 GLU A C 1
ATOM 1842 O O . GLU A 1 227 ? 26.430 1.659 -36.847 1.00 87.81 227 GLU A O 1
ATOM 1847 N N . VAL A 1 228 ? 25.451 -0.261 -36.239 1.00 93.38 228 VAL A N 1
ATOM 1848 C CA . VAL A 1 228 ? 26.133 -1.079 -37.254 1.00 93.38 228 VAL A CA 1
ATOM 1849 C C . VAL A 1 228 ? 25.733 -0.659 -38.671 1.00 93.38 228 VAL A C 1
ATOM 1851 O O . VAL A 1 228 ? 26.594 -0.578 -39.548 1.00 93.38 228 VAL A O 1
ATOM 1854 N N . ALA A 1 229 ? 24.451 -0.378 -38.914 1.00 93.31 229 ALA A N 1
ATOM 1855 C CA . ALA A 1 229 ? 23.975 0.089 -40.215 1.00 93.31 229 ALA A CA 1
ATOM 1856 C C . ALA A 1 229 ? 24.559 1.464 -40.578 1.00 93.31 229 ALA A C 1
ATOM 1858 O O . ALA A 1 229 ? 25.061 1.639 -41.686 1.00 93.31 229 ALA A O 1
ATOM 1859 N N . HIS A 1 230 ? 24.567 2.403 -39.629 1.00 89.44 230 HIS A N 1
ATOM 1860 C CA . HIS A 1 230 ? 25.139 3.735 -39.811 1.00 89.44 230 HIS A CA 1
ATOM 1861 C C . HIS A 1 230 ? 26.638 3.671 -40.137 1.00 89.44 230 HIS A C 1
ATOM 1863 O O . HIS A 1 230 ? 27.104 4.323 -41.069 1.00 89.44 230 HIS A O 1
ATOM 1869 N N . ARG A 1 231 ? 27.391 2.804 -39.449 1.00 92.62 231 ARG A N 1
ATOM 1870 C CA . ARG A 1 231 ? 28.810 2.569 -39.753 1.00 92.62 231 ARG A CA 1
ATOM 1871 C C . ARG A 1 231 ? 29.024 2.067 -41.180 1.00 92.62 231 ARG A C 1
ATOM 1873 O O . ARG A 1 231 ? 29.864 2.604 -41.892 1.00 92.62 231 ARG A O 1
ATOM 1880 N N . LYS A 1 232 ? 28.239 1.076 -41.616 1.00 94.62 232 LYS A N 1
ATOM 1881 C CA . LYS A 1 232 ? 28.307 0.559 -42.994 1.00 94.62 232 LYS A CA 1
ATOM 1882 C C . LYS A 1 232 ? 27.972 1.632 -44.028 1.00 94.62 232 LYS A C 1
ATOM 1884 O O . LYS A 1 232 ? 28.593 1.661 -45.084 1.00 94.62 232 LYS A O 1
ATOM 1889 N N . GLN A 1 233 ? 27.013 2.505 -43.728 1.00 92.88 233 GLN A N 1
ATOM 1890 C CA . GLN A 1 233 ? 26.665 3.626 -44.597 1.00 92.88 233 GLN A CA 1
ATOM 1891 C C . GLN A 1 233 ? 27.834 4.608 -44.735 1.00 92.88 233 GLN A C 1
ATOM 1893 O O . GLN A 1 233 ? 28.182 4.969 -45.853 1.00 92.88 233 GLN A O 1
ATOM 1898 N N . LEU A 1 234 ? 28.487 4.976 -43.628 1.00 89.06 234 LEU A N 1
ATOM 1899 C CA . LEU A 1 234 ? 29.674 5.837 -43.657 1.00 89.06 234 LEU A CA 1
ATOM 1900 C C . LEU A 1 234 ? 30.827 5.211 -44.452 1.00 89.06 234 LEU A C 1
ATOM 1902 O O . LEU A 1 234 ? 31.450 5.889 -45.265 1.00 89.06 234 LEU A O 1
ATOM 1906 N N . GLU A 1 235 ? 31.091 3.915 -44.261 1.00 93.81 235 GLU A N 1
ATOM 1907 C CA . GLU A 1 235 ? 32.101 3.188 -45.040 1.00 93.81 235 GLU A CA 1
ATOM 1908 C C . GLU A 1 235 ? 31.768 3.166 -46.539 1.00 93.81 235 GLU A C 1
ATOM 1910 O O . GLU A 1 235 ? 32.663 3.330 -47.368 1.00 93.81 235 GLU A O 1
ATOM 1915 N N . ALA A 1 236 ? 30.493 2.984 -46.898 1.00 94.44 236 ALA A N 1
ATOM 1916 C CA . ALA A 1 236 ? 30.048 3.018 -48.287 1.00 94.44 236 ALA A CA 1
ATOM 1917 C C . ALA A 1 236 ? 30.235 4.411 -48.904 1.00 94.44 236 ALA A C 1
ATOM 1919 O O . ALA A 1 236 ? 30.815 4.509 -49.982 1.00 94.44 236 ALA A O 1
ATOM 1920 N N . SER A 1 237 ? 29.843 5.477 -48.200 1.00 90.06 237 SER A N 1
ATOM 1921 C CA . SER A 1 237 ? 30.039 6.858 -48.660 1.00 90.06 237 SER A CA 1
ATOM 1922 C C . SER A 1 237 ? 31.519 7.223 -48.804 1.00 90.06 237 SER A C 1
ATOM 1924 O O . SER A 1 237 ? 31.897 7.873 -49.772 1.00 90.06 237 SER A O 1
ATOM 1926 N N . ALA A 1 238 ? 32.383 6.765 -47.892 1.00 94.06 238 ALA A N 1
ATOM 1927 C CA . ALA A 1 238 ? 33.826 6.978 -48.009 1.00 94.06 238 ALA A CA 1
ATOM 1928 C C . ALA A 1 238 ? 34.423 6.264 -49.236 1.00 94.06 238 ALA A C 1
ATOM 1930 O O . ALA A 1 238 ? 35.283 6.820 -49.919 1.00 94.06 238 ALA A O 1
ATOM 1931 N N . ARG A 1 239 ? 33.957 5.044 -49.542 1.00 95.12 239 ARG A N 1
ATOM 1932 C CA . ARG A 1 239 ? 34.365 4.312 -50.754 1.00 95.12 239 ARG A CA 1
ATOM 1933 C C . ARG A 1 239 ? 33.851 4.976 -52.027 1.00 95.12 239 ARG A C 1
ATOM 1935 O O . ARG A 1 239 ? 34.588 5.039 -53.003 1.00 95.12 239 ARG A O 1
ATOM 1942 N N . GLU A 1 240 ? 32.615 5.460 -52.016 1.00 94.31 240 GLU A N 1
ATOM 1943 C CA . GLU A 1 240 ? 32.024 6.191 -53.137 1.00 94.31 240 GLU A CA 1
ATOM 1944 C C . GLU A 1 240 ? 32.819 7.464 -53.447 1.00 94.31 240 GLU A C 1
ATOM 1946 O O . GLU A 1 240 ? 33.173 7.698 -54.600 1.00 94.31 240 GLU A O 1
ATOM 1951 N N . GLU A 1 241 ? 33.195 8.233 -52.422 1.00 93.25 241 GLU A N 1
ATOM 1952 C CA . GLU A 1 241 ? 34.015 9.433 -52.600 1.00 93.25 241 GLU A CA 1
ATOM 1953 C C . GLU A 1 241 ? 35.422 9.102 -53.119 1.00 93.25 241 GLU A C 1
ATOM 1955 O O . GLU A 1 241 ? 35.925 9.778 -54.015 1.00 93.25 241 GLU A O 1
ATOM 1960 N N . ALA A 1 242 ? 36.045 8.029 -52.619 1.00 95.44 242 ALA A N 1
ATOM 1961 C CA . ALA A 1 242 ? 37.339 7.572 -53.125 1.00 95.44 242 ALA A CA 1
ATOM 1962 C C . ALA A 1 242 ? 37.272 7.204 -54.619 1.00 95.44 242 ALA A C 1
ATOM 1964 O O . ALA A 1 242 ? 38.122 7.638 -55.397 1.00 95.44 242 ALA A O 1
ATOM 1965 N N . LEU A 1 243 ? 36.231 6.470 -55.031 1.00 96.00 243 LEU A N 1
ATOM 1966 C CA . LEU A 1 243 ? 35.998 6.131 -56.438 1.00 96.00 243 LEU A CA 1
ATOM 1967 C C . LEU A 1 243 ? 35.717 7.374 -57.288 1.00 96.00 243 LEU A C 1
ATOM 1969 O O . LEU A 1 243 ? 36.191 7.462 -58.419 1.00 96.00 243 LEU A O 1
ATOM 1973 N N . ARG A 1 244 ? 34.978 8.355 -56.760 1.00 96.50 244 ARG A N 1
ATOM 1974 C CA . ARG A 1 244 ? 34.715 9.621 -57.454 1.00 96.50 244 ARG A CA 1
ATOM 1975 C C . ARG A 1 244 ? 36.012 10.384 -57.737 1.00 96.50 244 ARG A C 1
ATOM 1977 O O . ARG A 1 244 ? 36.203 10.838 -58.863 1.00 96.50 244 ARG A O 1
ATOM 1984 N N . ILE A 1 245 ? 36.903 10.487 -56.748 1.00 95.38 245 ILE A N 1
ATOM 1985 C CA . ILE A 1 245 ? 38.225 11.115 -56.910 1.00 95.38 245 ILE A CA 1
ATOM 1986 C C . ILE A 1 245 ? 39.047 10.372 -57.971 1.00 95.38 245 ILE A C 1
ATOM 1988 O O . ILE A 1 245 ? 39.666 11.002 -58.828 1.00 95.38 245 ILE A O 1
ATOM 1992 N N . GLU A 1 246 ? 39.031 9.037 -57.943 1.00 95.94 246 GLU A N 1
ATOM 1993 C CA . GLU A 1 246 ? 39.740 8.210 -58.920 1.00 95.94 246 GLU A CA 1
ATOM 1994 C C . GLU A 1 246 ? 39.207 8.433 -60.348 1.00 95.94 246 GLU A C 1
ATOM 1996 O O . GLU A 1 246 ? 39.988 8.677 -61.267 1.00 95.94 246 GLU A O 1
ATOM 2001 N N . ILE A 1 247 ? 37.883 8.449 -60.545 1.00 95.12 247 ILE A N 1
ATOM 2002 C CA . ILE A 1 247 ? 37.250 8.744 -61.844 1.00 95.12 247 ILE A CA 1
ATOM 2003 C C . ILE A 1 247 ? 37.645 10.135 -62.359 1.00 95.12 247 ILE A C 1
ATOM 2005 O O . ILE A 1 247 ? 37.893 10.306 -63.558 1.00 95.12 247 ILE A O 1
ATOM 2009 N N . GLU A 1 248 ? 37.711 11.133 -61.478 1.00 95.50 248 GLU A N 1
ATOM 2010 C CA . GLU A 1 248 ? 38.097 12.494 -61.853 1.00 95.50 248 GLU A CA 1
ATOM 2011 C C . GLU A 1 248 ? 39.567 12.565 -62.305 1.00 95.50 248 GLU A C 1
ATOM 2013 O O . GLU A 1 248 ? 39.872 13.212 -63.309 1.00 95.50 248 GLU A O 1
ATOM 2018 N N . LEU A 1 249 ? 40.465 11.838 -61.630 1.00 96.56 249 LEU A N 1
ATOM 2019 C CA . LEU A 1 249 ? 41.866 11.674 -62.036 1.00 96.56 249 LEU A CA 1
ATOM 2020 C C . LEU A 1 249 ? 41.988 11.046 -63.430 1.00 96.56 249 LEU A C 1
ATOM 2022 O O . LEU A 1 249 ? 42.618 11.637 -64.308 1.00 96.56 249 LEU A O 1
ATOM 2026 N N . TRP A 1 250 ? 41.329 9.906 -63.661 1.00 93.75 250 TRP A N 1
ATOM 2027 C CA . TRP A 1 250 ? 41.334 9.230 -64.965 1.00 93.75 250 TRP A CA 1
ATOM 2028 C C . TRP A 1 250 ? 40.762 10.104 -66.088 1.00 93.75 250 TRP A C 1
ATOM 2030 O O . TRP A 1 250 ? 41.198 10.015 -67.237 1.00 93.75 250 TRP A O 1
ATOM 2040 N N . SER A 1 251 ? 39.782 10.955 -65.774 1.00 94.38 251 SER A N 1
ATOM 2041 C CA . SER A 1 251 ? 39.194 11.886 -66.745 1.00 94.38 251 SER A CA 1
ATOM 2042 C C . SER A 1 251 ? 40.186 12.976 -67.153 1.00 94.38 251 SER A C 1
ATOM 2044 O O . SER A 1 251 ? 40.344 13.232 -68.345 1.00 94.38 251 SER A O 1
ATOM 2046 N N . ARG A 1 252 ? 40.918 13.561 -66.192 1.00 94.00 252 ARG A N 1
ATOM 2047 C CA . ARG A 1 252 ? 41.972 14.549 -66.484 1.00 94.00 252 ARG A CA 1
ATOM 2048 C C . ARG A 1 252 ? 43.116 13.947 -67.292 1.00 94.00 252 ARG A C 1
ATOM 2050 O O . ARG A 1 252 ? 43.574 14.569 -68.246 1.00 94.00 252 ARG A O 1
ATOM 2057 N N . GLU A 1 253 ? 43.550 12.738 -66.939 1.00 93.75 253 GLU A N 1
ATOM 2058 C CA . GLU A 1 253 ? 44.618 12.047 -67.669 1.00 93.75 253 GLU A CA 1
ATOM 2059 C C . GLU A 1 253 ? 44.204 11.787 -69.127 1.00 93.75 253 GLU A C 1
ATOM 2061 O O . GLU A 1 253 ? 44.973 12.024 -70.058 1.00 93.75 253 GLU A O 1
ATOM 2066 N N . ARG A 1 254 ? 42.946 11.385 -69.353 1.00 94.19 254 ARG A N 1
ATOM 2067 C CA . ARG A 1 254 ? 42.393 11.208 -70.702 1.00 94.19 254 ARG A CA 1
ATOM 2068 C C . ARG A 1 254 ? 42.382 12.506 -71.510 1.00 94.19 254 ARG A C 1
ATOM 2070 O O . ARG A 1 254 ? 42.795 12.479 -72.666 1.00 94.19 254 ARG A O 1
ATOM 2077 N N . GLU A 1 255 ? 41.941 13.619 -70.922 1.00 94.44 255 GLU A N 1
ATOM 2078 C CA . GLU A 1 255 ? 41.966 14.929 -71.591 1.00 94.44 255 GLU A CA 1
ATOM 2079 C C . GLU A 1 255 ? 43.389 15.343 -71.990 1.00 94.44 255 GLU A C 1
ATOM 2081 O O . GLU A 1 255 ? 43.600 15.934 -73.051 1.00 94.44 255 GLU A O 1
ATOM 2086 N N . GLU A 1 256 ? 44.383 15.042 -71.152 1.00 94.19 256 GLU A N 1
ATOM 2087 C CA . GLU A 1 256 ? 45.787 15.314 -71.457 1.00 94.19 256 GLU A CA 1
ATOM 2088 C C . GLU A 1 256 ? 46.292 14.453 -72.625 1.00 94.19 256 GLU A C 1
ATOM 2090 O O . GLU A 1 256 ? 46.921 14.975 -73.553 1.00 94.19 256 GLU A O 1
ATOM 2095 N N . TYR A 1 257 ? 45.957 13.158 -72.639 1.00 92.81 257 TYR A N 1
ATOM 2096 C CA . TYR A 1 257 ? 46.261 12.281 -73.772 1.00 92.81 257 TYR A CA 1
ATOM 2097 C C . TYR A 1 257 ? 45.594 12.751 -75.070 1.00 92.81 257 TYR A C 1
ATOM 2099 O O . TYR A 1 257 ? 46.254 12.764 -76.111 1.00 92.81 257 TYR A O 1
ATOM 2107 N N . GLU A 1 258 ? 44.324 13.166 -75.031 1.00 93.62 258 GLU A N 1
ATOM 2108 C CA . GLU A 1 258 ? 43.613 13.691 -76.204 1.00 93.62 258 GLU A CA 1
ATOM 2109 C C . GLU A 1 258 ? 44.287 14.947 -76.762 1.00 93.62 258 GLU A C 1
ATOM 2111 O O . GLU A 1 258 ? 44.593 14.990 -77.956 1.00 93.62 258 GLU A O 1
ATOM 2116 N N . LYS A 1 259 ? 44.624 15.922 -75.905 1.00 93.81 259 LYS A N 1
ATOM 2117 C CA . LYS A 1 259 ? 45.369 17.128 -76.314 1.00 93.81 259 LYS A CA 1
ATOM 2118 C C . LYS A 1 259 ? 46.706 16.778 -76.961 1.00 93.81 259 LYS A C 1
ATOM 2120 O O . LYS A 1 259 ? 47.074 17.352 -77.984 1.00 93.81 259 LYS A O 1
ATOM 2125 N N . ASN A 1 260 ? 47.440 15.825 -76.390 1.00 95.25 260 ASN A N 1
ATOM 2126 C CA . ASN A 1 260 ? 48.730 15.396 -76.928 1.00 95.25 260 ASN A CA 1
ATOM 2127 C C . ASN A 1 260 ? 48.585 14.740 -78.315 1.00 95.25 260 ASN A C 1
ATOM 2129 O O . ASN A 1 260 ? 49.371 15.012 -79.225 1.00 95.25 260 ASN A O 1
ATOM 2133 N N . ILE A 1 261 ? 47.560 13.904 -78.505 1.00 93.19 261 ILE A N 1
ATOM 2134 C CA . ILE A 1 261 ? 47.246 13.304 -79.809 1.00 93.19 261 ILE A CA 1
ATOM 2135 C C . ILE A 1 261 ? 46.878 14.387 -80.827 1.00 93.19 261 ILE A C 1
ATOM 2137 O O . ILE A 1 261 ? 47.344 14.330 -81.968 1.00 93.19 261 ILE A O 1
ATOM 2141 N N . GLU A 1 262 ? 46.081 15.379 -80.433 1.00 94.12 262 GLU A N 1
ATOM 2142 C CA . GLU A 1 262 ? 45.682 16.486 -81.301 1.00 94.12 262 GLU A CA 1
ATOM 2143 C C . GLU A 1 262 ? 46.896 17.309 -81.757 1.00 94.12 262 GLU A C 1
ATOM 2145 O O . GLU A 1 262 ? 47.082 17.512 -82.960 1.00 94.12 262 GLU A O 1
ATOM 2150 N N . ILE A 1 263 ? 47.786 17.678 -80.826 1.00 94.00 263 ILE A N 1
ATOM 2151 C CA . ILE A 1 263 ? 49.048 18.375 -81.126 1.00 94.00 263 ILE A CA 1
ATOM 2152 C C . ILE A 1 263 ? 49.888 17.567 -82.120 1.00 94.00 263 ILE A C 1
ATOM 2154 O O . ILE A 1 263 ? 50.246 18.080 -83.182 1.00 94.00 263 ILE A O 1
ATOM 2158 N N . LYS A 1 264 ? 50.143 16.283 -81.837 1.00 93.00 264 LYS A N 1
ATOM 2159 C CA . LYS A 1 264 ? 50.928 15.416 -82.734 1.00 93.00 264 LYS A CA 1
ATOM 2160 C C . LYS A 1 264 ? 50.285 15.258 -84.108 1.00 93.00 264 LYS A C 1
ATOM 2162 O O . LYS A 1 264 ? 50.984 15.173 -85.117 1.00 93.00 264 LYS A O 1
ATOM 2167 N N . THR A 1 265 ? 48.957 15.223 -84.173 1.00 93.44 265 THR A N 1
ATOM 2168 C CA . THR A 1 265 ? 48.226 15.140 -85.442 1.00 93.44 265 THR A CA 1
ATOM 2169 C C . THR A 1 265 ? 48.418 16.411 -86.266 1.00 93.44 265 THR A C 1
ATOM 2171 O O . THR A 1 265 ? 48.683 16.323 -87.468 1.00 93.44 265 THR A O 1
ATOM 2174 N N . LEU A 1 266 ? 48.342 17.589 -85.638 1.00 92.69 266 LEU A N 1
ATOM 2175 C CA . LEU A 1 266 ? 48.605 18.874 -86.293 1.00 92.69 266 LEU A CA 1
ATOM 2176 C C . LEU A 1 266 ? 50.055 18.977 -86.784 1.00 92.69 266 LEU A C 1
ATOM 2178 O O . LEU A 1 266 ? 50.280 19.382 -87.927 1.00 92.69 266 LEU A O 1
ATOM 2182 N N . GLU A 1 267 ? 51.025 18.557 -85.971 1.00 90.81 267 GLU A N 1
ATOM 2183 C CA . GLU A 1 267 ? 52.442 18.495 -86.356 1.00 90.81 267 GLU A CA 1
ATOM 2184 C C . GLU A 1 267 ? 52.662 17.584 -87.571 1.00 90.81 267 GLU A C 1
ATOM 2186 O O . GLU A 1 267 ? 53.298 17.982 -88.550 1.00 90.81 267 GLU A O 1
ATOM 2191 N N . LEU A 1 268 ? 52.082 16.379 -87.562 1.00 92.94 268 LEU A N 1
ATOM 2192 C CA . LEU A 1 268 ? 52.154 15.452 -88.694 1.00 92.94 268 LEU A CA 1
ATOM 2193 C C . LEU A 1 268 ? 51.526 16.046 -89.958 1.00 92.94 268 LEU A C 1
ATOM 2195 O O . LEU A 1 268 ? 52.107 15.947 -91.040 1.00 92.94 268 LEU A O 1
ATOM 2199 N N . GLN A 1 269 ? 50.369 16.702 -89.845 1.00 92.62 269 GLN A N 1
ATOM 2200 C CA . GLN A 1 269 ? 49.742 17.379 -90.982 1.00 92.62 269 GLN A CA 1
ATOM 2201 C C . GLN A 1 269 ? 50.614 18.517 -91.529 1.00 92.62 269 GLN A C 1
ATOM 2203 O O . GLN A 1 269 ? 50.716 18.666 -92.751 1.00 92.62 269 GLN A O 1
ATOM 2208 N N . ALA A 1 270 ? 51.253 19.304 -90.661 1.00 91.00 270 ALA A N 1
ATOM 2209 C CA . ALA A 1 270 ? 52.176 20.362 -91.065 1.00 91.00 270 ALA A CA 1
ATOM 2210 C C . ALA A 1 270 ? 53.395 19.790 -91.806 1.00 91.00 270 ALA A C 1
ATOM 2212 O O . ALA A 1 270 ? 53.726 20.265 -92.895 1.00 91.00 270 ALA A O 1
ATOM 2213 N N . ASN A 1 271 ? 53.987 18.714 -91.283 1.00 90.50 271 ASN A N 1
ATOM 2214 C CA . ASN A 1 271 ? 55.100 18.008 -91.920 1.00 90.50 271 ASN A CA 1
ATOM 2215 C C . ASN A 1 271 ? 54.715 17.463 -93.307 1.00 90.50 271 ASN A C 1
ATOM 2217 O O . ASN A 1 271 ? 55.461 17.639 -94.270 1.00 90.50 271 ASN A O 1
ATOM 2221 N N . ILE A 1 272 ? 53.521 16.872 -93.454 1.00 90.00 272 ILE A N 1
ATOM 2222 C CA . ILE A 1 272 ? 53.009 16.406 -94.756 1.00 90.00 272 ILE A CA 1
ATOM 2223 C C . ILE A 1 272 ? 52.859 17.573 -95.744 1.00 90.00 272 ILE A C 1
ATOM 2225 O O . ILE A 1 272 ? 53.187 17.431 -96.923 1.00 90.00 272 ILE A O 1
ATOM 2229 N N . ARG A 1 273 ? 52.361 18.734 -95.296 1.00 88.06 273 ARG A N 1
ATOM 2230 C CA . ARG A 1 273 ? 52.235 19.927 -96.155 1.00 88.06 273 ARG A CA 1
ATOM 2231 C C . ARG A 1 273 ? 53.599 20.430 -96.619 1.00 88.06 273 ARG A C 1
ATOM 2233 O O . ARG A 1 273 ? 53.753 20.693 -97.809 1.00 88.06 273 ARG A O 1
ATOM 2240 N N . GLN A 1 274 ? 54.579 20.507 -95.717 1.00 87.94 274 GLN A N 1
ATOM 2241 C CA . GLN A 1 274 ? 55.949 20.894 -96.064 1.00 87.94 274 GLN A CA 1
ATOM 2242 C C . GLN A 1 274 ? 56.569 19.937 -97.085 1.00 87.94 274 GLN A C 1
ATOM 2244 O O . GLN A 1 274 ? 57.109 20.393 -98.088 1.00 87.94 274 GLN A O 1
ATOM 2249 N N . GLN A 1 275 ? 56.428 18.620 -96.898 1.00 83.56 275 GLN A N 1
ATOM 2250 C CA . GLN A 1 275 ? 56.929 17.637 -97.865 1.00 83.56 275 GLN A CA 1
ATOM 2251 C C . GLN A 1 275 ? 56.278 17.787 -99.244 1.00 83.56 275 GLN A C 1
ATOM 2253 O O . GLN A 1 275 ? 56.973 17.754 -100.256 1.00 83.56 275 GLN A O 1
ATOM 2258 N N . LYS A 1 276 ? 54.956 18.004 -99.308 1.00 84.94 276 LYS A N 1
ATOM 2259 C CA . LYS A 1 276 ? 54.263 18.265 -100.582 1.00 84.94 276 LYS A CA 1
ATOM 2260 C C . LYS A 1 276 ? 54.771 19.533 -101.269 1.00 84.94 276 LYS A C 1
ATOM 2262 O O . LYS A 1 276 ? 54.881 19.556 -102.492 1.00 84.94 276 LYS A O 1
ATOM 2267 N N . GLN A 1 277 ? 55.063 20.576 -100.497 1.00 83.12 277 GLN A N 1
ATOM 2268 C CA . GLN A 1 277 ? 55.579 21.835 -101.022 1.00 83.12 277 GLN A CA 1
ATOM 2269 C C . GLN A 1 277 ? 57.008 21.681 -101.554 1.00 83.12 277 GLN A C 1
ATOM 2271 O O . GLN A 1 277 ? 57.266 22.094 -102.682 1.00 83.12 277 GLN A O 1
ATOM 2276 N N . LEU A 1 278 ? 57.886 21.008 -100.804 1.00 78.75 278 LEU A N 1
ATOM 2277 C CA . LEU A 1 278 ? 59.238 20.659 -101.252 1.00 78.75 278 LEU A CA 1
ATOM 2278 C C . LEU A 1 278 ? 59.199 19.834 -102.543 1.00 78.75 278 LEU A C 1
ATOM 2280 O O . LEU A 1 278 ? 59.859 20.189 -103.513 1.00 78.75 278 LEU A O 1
ATOM 2284 N N . HIS A 1 279 ? 58.347 18.808 -102.606 1.00 77.94 279 HIS A N 1
ATOM 2285 C CA . HIS A 1 279 ? 58.177 18.001 -103.815 1.00 77.94 279 HIS A CA 1
ATOM 2286 C C . HIS A 1 279 ? 57.692 18.842 -105.010 1.00 77.94 279 HIS A C 1
ATOM 2288 O O . HIS A 1 279 ? 58.161 18.669 -106.132 1.00 77.94 279 HIS A O 1
ATOM 2294 N N . HIS A 1 280 ? 56.771 19.788 -104.796 1.00 77.94 280 HIS A N 1
ATOM 2295 C CA . HIS A 1 280 ? 56.304 20.685 -105.857 1.00 77.94 280 HIS A CA 1
ATOM 2296 C C . HIS A 1 280 ? 57.391 21.672 -106.329 1.00 77.94 280 HIS A C 1
ATOM 2298 O O . HIS A 1 280 ? 57.457 22.011 -107.513 1.00 77.94 280 HIS A O 1
ATOM 2304 N N . GLU A 1 281 ? 58.253 22.141 -105.424 1.00 76.56 281 GLU A N 1
ATOM 2305 C CA . GLU A 1 281 ? 59.401 22.995 -105.751 1.00 76.56 281 GLU A CA 1
ATOM 2306 C C . GLU A 1 281 ? 60.486 22.228 -106.519 1.00 76.56 281 GLU A C 1
ATOM 2308 O O . GLU A 1 281 ? 60.991 22.738 -107.523 1.00 76.56 281 GLU A O 1
ATOM 2313 N N . GLU A 1 282 ? 60.776 20.985 -106.130 1.00 75.75 282 GLU A N 1
ATOM 2314 C CA . GLU A 1 282 ? 61.652 20.074 -106.877 1.00 75.75 282 GLU A CA 1
ATOM 2315 C C . GLU A 1 282 ? 61.108 19.796 -108.284 1.00 75.75 282 GLU A C 1
ATOM 2317 O O . GLU A 1 282 ? 61.848 19.844 -109.270 1.00 75.75 282 GLU A O 1
ATOM 2322 N N . GLU A 1 283 ? 59.797 19.583 -108.411 1.00 74.69 283 GLU A N 1
ATOM 2323 C CA . GLU A 1 283 ? 59.123 19.351 -109.688 1.00 74.69 283 GLU A CA 1
ATOM 2324 C C . GLU A 1 283 ? 59.167 20.595 -110.597 1.00 74.69 283 GLU A C 1
ATOM 2326 O O . GLU A 1 283 ? 59.462 20.492 -111.793 1.00 74.69 283 GLU A O 1
ATOM 2331 N N . LYS A 1 284 ? 58.981 21.799 -110.034 1.00 75.56 284 LYS A N 1
ATOM 2332 C CA . LYS A 1 284 ? 59.198 23.077 -110.739 1.00 75.56 284 LYS A CA 1
ATOM 2333 C C . LYS A 1 284 ? 60.652 23.266 -111.166 1.00 75.56 284 LYS A C 1
ATOM 2335 O O . LYS A 1 284 ? 60.894 23.689 -112.298 1.00 75.56 284 LYS A O 1
ATOM 2340 N N . GLY A 1 285 ? 61.611 22.954 -110.295 1.00 72.38 285 GLY A N 1
ATOM 2341 C CA . GLY A 1 285 ? 63.040 22.999 -110.606 1.00 72.38 285 GLY A CA 1
ATOM 2342 C C . GLY A 1 285 ? 63.401 22.058 -111.756 1.00 72.38 285 GLY A C 1
ATOM 2343 O O . GLY A 1 285 ? 64.032 22.476 -112.728 1.00 72.38 285 GLY A O 1
ATOM 2344 N N . SER A 1 286 ? 62.908 20.820 -111.705 1.00 70.56 286 SER A N 1
ATOM 2345 C CA . SER A 1 286 ? 63.065 19.811 -112.758 1.00 70.56 286 SER A CA 1
ATOM 2346 C C . SER A 1 286 ? 62.459 20.268 -114.090 1.00 70.56 286 SER A C 1
ATOM 2348 O O . SER A 1 286 ? 63.110 20.191 -115.134 1.00 70.56 286 SER A O 1
ATOM 2350 N N . ASN A 1 287 ? 61.250 20.837 -114.070 1.00 72.94 287 ASN A N 1
ATOM 2351 C CA . ASN A 1 287 ? 60.607 21.375 -115.271 1.00 72.94 287 ASN A CA 1
ATOM 2352 C C . ASN A 1 287 ? 61.358 22.578 -115.857 1.00 72.94 287 ASN A C 1
ATOM 2354 O O . ASN A 1 287 ? 61.516 22.658 -117.074 1.00 72.94 287 ASN A O 1
ATOM 2358 N N . LYS A 1 288 ? 61.906 23.463 -115.019 1.00 75.62 288 LYS A N 1
ATOM 2359 C CA . LYS A 1 288 ? 62.719 24.600 -115.472 1.00 75.62 288 LYS A CA 1
ATOM 2360 C C . LYS A 1 288 ? 64.049 24.158 -116.089 1.00 75.62 288 LYS A C 1
ATOM 2362 O O . LYS A 1 288 ? 64.498 24.736 -117.077 1.00 75.62 288 LYS A O 1
ATOM 2367 N N . ILE A 1 289 ? 64.662 23.099 -115.557 1.00 74.69 289 ILE A N 1
ATOM 2368 C CA . ILE A 1 289 ? 65.838 22.460 -116.166 1.00 74.69 289 ILE A CA 1
ATOM 2369 C C . ILE A 1 289 ? 65.475 21.858 -117.531 1.00 74.69 289 ILE A C 1
ATOM 2371 O O . ILE A 1 289 ? 66.212 22.067 -118.495 1.00 74.69 289 ILE A O 1
ATOM 2375 N N . LYS A 1 290 ? 64.324 21.178 -117.650 1.00 73.88 290 LYS A N 1
ATOM 2376 C CA . LYS A 1 290 ? 63.824 20.647 -118.932 1.00 73.88 290 LYS A CA 1
ATOM 2377 C C . LYS A 1 290 ? 63.556 21.751 -119.960 1.00 73.88 290 LYS A C 1
ATOM 2379 O O . LYS A 1 290 ? 63.952 21.599 -121.112 1.00 73.88 290 LYS A O 1
ATOM 2384 N N . GLU A 1 291 ? 62.945 22.867 -119.562 1.00 72.50 291 GLU A N 1
ATOM 2385 C CA . GLU A 1 291 ? 62.738 24.037 -120.430 1.00 72.50 291 GLU A CA 1
ATOM 2386 C C . GLU A 1 291 ? 64.060 24.651 -120.895 1.00 72.50 291 GLU A C 1
ATOM 2388 O O . GLU A 1 291 ? 64.231 24.914 -122.084 1.00 72.50 291 GLU A O 1
ATOM 2393 N N . ASN A 1 292 ? 65.028 24.826 -119.993 1.00 74.81 292 ASN A N 1
ATOM 2394 C CA . ASN A 1 292 ? 66.346 25.355 -120.347 1.00 74.81 292 ASN A CA 1
ATOM 2395 C C . ASN A 1 292 ? 67.102 24.420 -121.304 1.00 74.81 292 ASN A C 1
ATOM 2397 O O . ASN A 1 292 ? 67.707 24.886 -122.271 1.00 74.81 292 ASN A O 1
ATOM 2401 N N . LEU A 1 293 ? 67.026 23.103 -121.087 1.00 71.81 293 LEU A N 1
ATOM 2402 C CA . LEU A 1 293 ? 67.539 22.097 -122.022 1.00 71.81 293 LEU A CA 1
ATOM 2403 C C . LEU A 1 293 ? 66.850 22.202 -123.384 1.00 71.81 293 LEU A C 1
ATOM 2405 O O . LEU A 1 293 ? 67.528 22.192 -124.410 1.00 71.81 293 LEU A O 1
ATOM 2409 N N . TRP A 1 294 ? 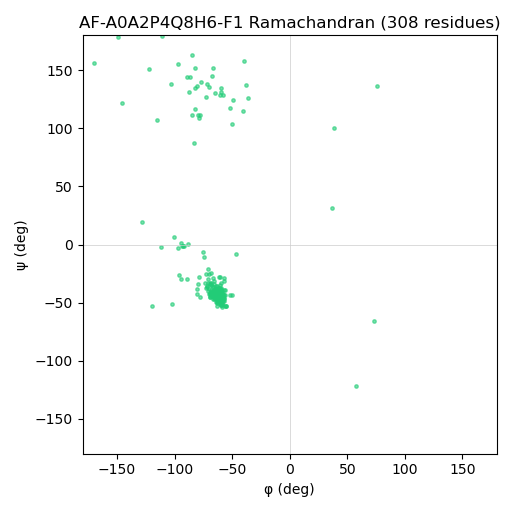65.528 22.374 -123.410 1.00 71.94 294 TRP A N 1
ATOM 2410 C CA . TRP A 1 294 ? 64.773 22.553 -124.648 1.00 71.94 294 TRP A CA 1
ATOM 2411 C C . TRP A 1 294 ? 65.171 23.835 -125.392 1.00 71.94 294 TRP A C 1
ATOM 2413 O O . TRP A 1 294 ? 65.376 23.801 -126.604 1.00 71.94 294 TRP A O 1
ATOM 2423 N N . VAL A 1 295 ? 65.367 24.953 -124.685 1.00 73.12 295 VAL A N 1
ATOM 2424 C CA . VAL A 1 295 ? 65.868 26.215 -125.256 1.00 73.12 295 VAL A CA 1
ATOM 2425 C C . VAL A 1 295 ? 67.290 26.054 -125.803 1.00 73.12 295 VAL A C 1
ATOM 2427 O O . VAL A 1 295 ? 67.568 26.514 -126.912 1.00 73.12 295 VAL A O 1
ATOM 2430 N N . CYS A 1 296 ? 68.180 25.365 -125.085 1.00 68.81 296 CYS A N 1
ATOM 2431 C CA . CYS A 1 296 ? 69.528 25.048 -125.563 1.00 68.81 296 CYS A CA 1
ATOM 2432 C C . CYS A 1 296 ? 69.500 24.182 -126.826 1.00 68.81 296 CYS A C 1
ATOM 2434 O O . CYS A 1 296 ? 70.167 24.524 -127.801 1.00 68.81 296 CYS A O 1
ATOM 2436 N N . ILE A 1 297 ? 68.686 23.122 -126.854 1.00 72.81 297 ILE A N 1
ATOM 2437 C CA . ILE A 1 297 ? 68.493 22.269 -128.036 1.00 72.81 297 ILE A CA 1
ATOM 2438 C C . ILE A 1 297 ? 67.957 23.101 -129.207 1.00 72.81 297 ILE A C 1
ATOM 2440 O O . ILE A 1 297 ? 68.492 23.031 -130.312 1.00 72.81 297 ILE A O 1
ATOM 2444 N N . LYS A 1 298 ? 66.961 23.961 -128.971 1.00 66.12 298 LYS A N 1
ATOM 2445 C CA . LYS A 1 298 ? 66.377 24.833 -129.998 1.00 66.12 298 LYS A CA 1
ATOM 2446 C C . LYS A 1 298 ? 67.392 25.835 -130.554 1.00 66.12 298 LYS A C 1
ATOM 2448 O O . LYS A 1 298 ? 67.437 26.041 -131.764 1.00 66.12 298 LYS A O 1
ATOM 2453 N N . ASN A 1 299 ? 68.236 26.422 -129.704 1.00 64.69 299 ASN A N 1
ATOM 2454 C CA . ASN A 1 299 ? 69.324 27.313 -130.119 1.00 64.69 299 ASN A CA 1
ATOM 2455 C C . ASN A 1 299 ? 70.441 26.568 -130.865 1.00 64.69 299 ASN A C 1
ATOM 2457 O O . ASN A 1 299 ? 71.016 27.121 -131.802 1.00 64.69 299 ASN A O 1
ATOM 2461 N N . HIS A 1 300 ? 70.721 25.317 -130.498 1.00 63.38 300 HIS A N 1
ATOM 2462 C CA . HIS A 1 300 ? 71.673 24.469 -131.213 1.00 63.38 300 HIS A CA 1
ATOM 2463 C C . HIS A 1 300 ? 71.154 24.108 -132.615 1.00 63.38 300 HIS A C 1
ATOM 2465 O O . HIS A 1 300 ? 71.864 24.294 -133.599 1.00 63.38 300 HIS A O 1
ATOM 2471 N N . ILE A 1 301 ? 69.875 23.735 -132.736 1.00 61.91 301 ILE A N 1
ATOM 2472 C CA . ILE A 1 301 ? 69.196 23.504 -134.023 1.00 61.91 301 ILE A CA 1
ATOM 2473 C C . ILE A 1 301 ? 69.187 24.783 -134.883 1.00 61.91 301 ILE A C 1
ATOM 2475 O O . ILE A 1 301 ? 69.431 24.724 -136.086 1.00 61.91 301 ILE A O 1
ATOM 2479 N N . ARG A 1 302 ? 68.990 25.963 -134.277 1.00 57.62 302 ARG A N 1
ATOM 2480 C CA . ARG A 1 302 ? 69.031 27.263 -134.977 1.00 57.62 302 ARG A CA 1
ATOM 2481 C C . ARG A 1 302 ? 70.419 27.610 -135.528 1.00 57.62 302 ARG A C 1
ATOM 2483 O O . ARG A 1 302 ? 70.504 28.217 -136.589 1.00 57.62 302 ARG A O 1
ATOM 2490 N N . LYS A 1 303 ? 71.494 27.209 -134.838 1.00 58.22 303 LYS A N 1
ATOM 2491 C CA . LYS A 1 303 ? 72.878 27.347 -135.326 1.00 58.22 303 LYS A CA 1
ATOM 2492 C C . LYS A 1 303 ? 73.199 26.398 -136.483 1.00 58.22 303 LYS A C 1
ATOM 2494 O O . LYS A 1 303 ? 74.001 26.759 -137.331 1.00 58.22 303 LYS A O 1
ATOM 2499 N N . ILE A 1 304 ? 72.562 25.229 -136.536 1.00 58.16 304 ILE A N 1
ATOM 2500 C CA . ILE A 1 304 ? 72.742 24.248 -137.620 1.00 58.16 304 ILE A CA 1
ATOM 2501 C C . ILE A 1 304 ? 71.947 24.649 -138.879 1.00 58.16 304 ILE A C 1
ATOM 2503 O O . ILE A 1 304 ? 72.358 24.331 -139.990 1.00 58.16 304 ILE A O 1
ATOM 2507 N N . LEU A 1 305 ? 70.837 25.381 -138.725 1.00 52.94 305 LEU A N 1
ATOM 2508 C CA . LEU A 1 305 ? 69.926 25.751 -139.820 1.00 52.94 305 LEU A CA 1
ATOM 2509 C C . LEU A 1 305 ? 70.091 27.190 -140.352 1.00 52.94 305 LEU A C 1
ATOM 2511 O O . LEU A 1 305 ? 69.295 27.612 -141.189 1.00 52.94 305 LEU A O 1
ATOM 2515 N N . SER A 1 306 ? 71.096 27.953 -139.905 1.00 43.31 306 SER A N 1
ATOM 2516 C CA . SER A 1 306 ? 71.388 29.274 -140.484 1.00 43.31 306 SER A CA 1
ATOM 2517 C C . SER A 1 306 ? 72.237 29.127 -141.759 1.00 43.31 306 SER A C 1
ATOM 2519 O O . SER A 1 306 ? 73.376 28.672 -141.658 1.00 43.31 306 SER A O 1
ATOM 2521 N N . PRO A 1 307 ? 71.742 29.515 -142.949 1.00 46.84 307 PRO A N 1
ATOM 2522 C CA . PRO A 1 307 ? 72.438 29.293 -144.213 1.00 46.84 307 PRO A CA 1
ATOM 2523 C C . PRO A 1 307 ? 73.593 30.275 -144.430 1.00 46.84 307 PRO A C 1
ATOM 2525 O O . PRO A 1 307 ? 73.447 31.478 -144.217 1.00 46.84 307 PRO A O 1
ATOM 2528 N N . CYS A 1 308 ? 74.703 29.763 -144.964 1.00 46.28 308 CYS A N 1
ATOM 2529 C CA . CYS A 1 308 ? 75.681 30.538 -145.720 1.00 46.28 308 CYS A CA 1
ATOM 2530 C C . CYS A 1 308 ? 74.987 31.377 -146.804 1.00 46.28 308 CYS A C 1
ATOM 2532 O O . CYS A 1 308 ? 74.335 30.806 -147.678 1.00 46.28 308 CYS A O 1
ATOM 2534 N N . LYS A 1 309 ? 75.206 32.697 -146.806 1.00 42.78 309 LYS A N 1
ATOM 2535 C CA . LYS A 1 309 ? 75.208 33.527 -148.019 1.00 42.78 309 LYS A CA 1
ATOM 2536 C C . LYS A 1 309 ? 76.237 34.655 -147.872 1.00 42.78 309 LYS A C 1
ATOM 2538 O O . LYS A 1 309 ? 76.162 35.401 -146.905 1.00 42.78 309 LYS A O 1
ATOM 2543 N N . HIS A 1 310 ? 77.164 34.638 -148.834 1.00 45.41 310 HIS A N 1
ATOM 2544 C CA . HIS A 1 310 ? 78.082 35.660 -149.362 1.00 45.41 310 HIS A CA 1
ATOM 2545 C C . HIS A 1 310 ? 78.364 36.914 -148.538 1.00 45.41 310 HIS A C 1
ATOM 2547 O O . HIS A 1 310 ? 77.446 37.746 -148.386 1.00 45.41 310 HIS A O 1
#